Protein AF-I9AGH0-F1 (afdb_monomer_lite)

Radius of gyration: 25.84 Å; chains: 1; bounding box: 67×83×65 Å

Structure (mmCIF, N/CA/C/O backbone):
data_AF-I9AGH0-F1
#
_entry.id   AF-I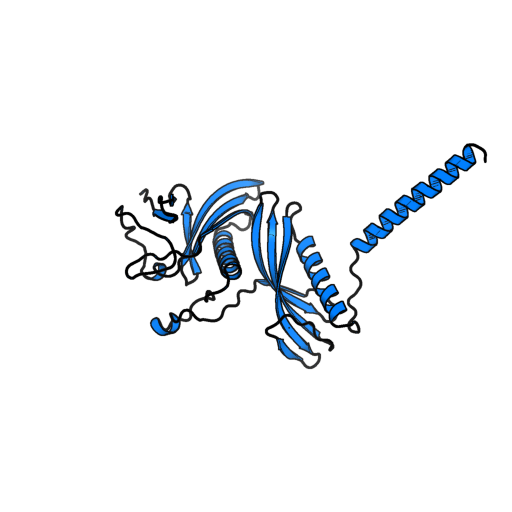9AGH0-F1
#
loop_
_atom_site.group_PDB
_atom_site.id
_atom_site.type_symbol
_atom_site.label_atom_id
_atom_site.label_alt_id
_atom_site.label_comp_id
_atom_site.label_asym_id
_atom_site.label_entity_id
_atom_site.label_seq_id
_atom_site.pdbx_PDB_ins_code
_atom_site.Cartn_x
_atom_site.Cartn_y
_atom_site.Cartn_z
_atom_site.occupancy
_atom_site.B_iso_or_equiv
_atom_site.auth_seq_id
_atom_site.auth_comp_id
_atom_site.auth_asym_id
_atom_site.auth_atom_id
_atom_site.pdbx_PDB_model_num
ATOM 1 N N . MET A 1 1 ? 39.116 50.823 -2.729 1.00 58.75 1 MET A N 1
ATOM 2 C CA . MET A 1 1 ? 37.667 50.595 -2.905 1.00 58.75 1 MET A CA 1
ATOM 3 C C . MET A 1 1 ? 36.918 51.523 -1.983 1.00 58.75 1 MET A C 1
ATOM 5 O O . MET A 1 1 ? 37.080 51.417 -0.767 1.00 58.75 1 MET A O 1
ATOM 9 N N . ASN A 1 2 ? 36.133 52.421 -2.566 1.00 74.25 2 ASN A N 1
ATOM 10 C CA . ASN A 1 2 ? 35.225 53.265 -1.801 1.00 74.25 2 ASN A CA 1
ATOM 11 C C . ASN A 1 2 ? 34.062 52.416 -1.267 1.00 74.25 2 ASN A C 1
ATOM 13 O O . ASN A 1 2 ? 33.837 51.290 -1.715 1.00 74.25 2 ASN A O 1
ATOM 17 N N . ASN A 1 3 ? 33.324 52.933 -0.283 1.00 76.38 3 ASN A N 1
ATOM 18 C CA . ASN A 1 3 ? 32.222 52.194 0.349 1.00 76.38 3 ASN A CA 1
ATOM 19 C C . ASN A 1 3 ? 31.159 51.723 -0.662 1.00 76.38 3 ASN A C 1
ATOM 21 O O . ASN A 1 3 ? 30.588 50.651 -0.479 1.00 76.38 3 ASN A O 1
ATOM 25 N N . SER A 1 4 ? 30.971 52.462 -1.762 1.00 74.31 4 SER A N 1
ATOM 26 C CA . SER A 1 4 ? 30.112 52.065 -2.885 1.00 74.31 4 SER A CA 1
ATOM 27 C C . SER A 1 4 ? 30.586 50.770 -3.559 1.00 74.31 4 SER A C 1
ATOM 29 O O . SER A 1 4 ? 29.789 49.866 -3.788 1.00 74.31 4 SER A O 1
ATOM 31 N N . ASP A 1 5 ? 31.890 50.622 -3.804 1.00 72.94 5 ASP A N 1
ATOM 32 C CA . ASP A 1 5 ? 32.450 49.432 -4.463 1.00 72.94 5 ASP A CA 1
ATOM 33 C C . ASP A 1 5 ? 32.333 48.190 -3.570 1.00 72.94 5 ASP A C 1
ATOM 35 O O . ASP A 1 5 ? 32.065 47.088 -4.045 1.00 72.94 5 ASP A O 1
ATOM 39 N N . LYS A 1 6 ? 32.503 48.368 -2.251 1.00 77.62 6 LYS A N 1
ATOM 40 C CA . LYS A 1 6 ? 32.312 47.297 -1.259 1.00 77.62 6 LYS A CA 1
ATOM 41 C C . LYS A 1 6 ? 30.855 46.837 -1.207 1.00 77.62 6 LYS A C 1
ATOM 43 O O . LYS A 1 6 ? 30.604 45.640 -1.104 1.00 77.62 6 LYS A O 1
ATOM 48 N N . PHE A 1 7 ? 29.909 47.771 -1.312 1.00 81.00 7 PHE A N 1
ATOM 49 C CA . PHE A 1 7 ? 28.478 47.471 -1.322 1.00 81.00 7 PHE A CA 1
ATOM 50 C C . PHE A 1 7 ? 28.044 46.737 -2.600 1.00 81.00 7 PHE A C 1
ATOM 52 O O . PHE A 1 7 ? 27.279 45.774 -2.534 1.00 81.00 7 PHE A O 1
ATOM 59 N N . ILE A 1 8 ? 28.583 47.135 -3.756 1.00 81.81 8 ILE A N 1
ATOM 60 C CA . ILE A 1 8 ? 28.341 46.451 -5.033 1.00 81.81 8 ILE A CA 1
ATOM 61 C C . ILE A 1 8 ? 28.903 45.024 -4.988 1.00 81.81 8 ILE A C 1
ATOM 63 O O . ILE A 1 8 ? 28.192 44.076 -5.317 1.00 81.81 8 ILE A O 1
ATOM 67 N N . LEU A 1 9 ? 30.141 44.849 -4.513 1.00 83.25 9 LEU A N 1
ATOM 68 C CA . LEU A 1 9 ? 30.762 43.527 -4.398 1.00 83.25 9 LEU A CA 1
ATOM 69 C C . LEU A 1 9 ? 29.987 42.610 -3.438 1.00 83.25 9 LEU A C 1
ATOM 71 O O . LEU A 1 9 ? 29.752 41.446 -3.755 1.00 83.25 9 LEU A O 1
ATOM 75 N N . PHE A 1 10 ? 29.541 43.140 -2.296 1.00 84.75 10 PHE A N 1
ATOM 76 C CA . PHE A 1 10 ? 28.709 42.399 -1.347 1.00 84.75 10 PHE A CA 1
ATOM 77 C C . PHE A 1 10 ? 27.381 41.959 -1.978 1.00 84.75 10 PHE A C 1
ATOM 79 O O . PHE A 1 10 ? 26.986 40.802 -1.847 1.00 84.75 10 PHE A O 1
ATOM 86 N N . SER A 1 11 ? 26.731 42.849 -2.731 1.00 82.06 11 SER A N 1
ATOM 87 C CA . SER A 1 11 ? 25.465 42.549 -3.411 1.00 82.06 11 SER A CA 1
ATOM 88 C C . SER A 1 11 ? 25.623 41.437 -4.456 1.00 82.06 11 SER A C 1
ATOM 90 O O . SER A 1 11 ? 24.796 40.530 -4.518 1.00 82.06 11 SER A O 1
ATOM 92 N N . ILE A 1 12 ? 26.714 41.450 -5.230 1.00 86.81 12 ILE A N 1
ATOM 93 C CA . ILE A 1 12 ? 27.019 40.404 -6.220 1.00 86.81 12 ILE A CA 1
ATOM 94 C C . ILE A 1 12 ? 27.228 39.044 -5.541 1.00 86.81 12 ILE A C 1
ATOM 96 O O . ILE A 1 12 ? 26.672 38.045 -5.994 1.00 86.81 12 ILE A O 1
ATOM 100 N N . ILE A 1 13 ? 27.976 38.996 -4.433 1.00 88.56 13 ILE A N 1
ATOM 101 C CA . ILE A 1 13 ? 28.221 37.751 -3.685 1.00 88.56 13 ILE A CA 1
ATOM 102 C C . ILE A 1 13 ? 26.909 37.169 -3.144 1.00 88.56 13 ILE A C 1
ATOM 104 O O . ILE A 1 13 ? 26.680 35.965 -3.263 1.00 88.56 13 ILE A O 1
ATOM 108 N N . VAL A 1 14 ? 26.023 38.010 -2.598 1.00 87.06 14 VAL A N 1
ATOM 109 C CA . VAL A 1 14 ? 24.710 37.575 -2.095 1.00 87.06 14 VAL A CA 1
ATOM 110 C C . VAL A 1 14 ? 23.833 37.031 -3.225 1.00 87.06 14 VAL A C 1
ATOM 112 O O . VAL A 1 14 ? 23.227 35.974 -3.064 1.00 87.06 14 VAL A O 1
ATOM 115 N N . ILE A 1 15 ? 23.796 37.697 -4.383 1.00 86.81 15 ILE A N 1
ATOM 116 C CA . ILE A 1 15 ? 23.011 37.243 -5.543 1.00 86.81 15 ILE A CA 1
ATOM 117 C C . ILE A 1 15 ? 23.539 35.905 -6.075 1.00 86.81 15 ILE A C 1
ATOM 119 O O . ILE A 1 15 ? 22.748 34.999 -6.319 1.00 86.81 15 ILE A O 1
ATOM 123 N N . ILE A 1 16 ? 24.860 35.741 -6.208 1.00 84.50 16 ILE A N 1
ATOM 124 C CA . ILE A 1 16 ? 25.464 34.469 -6.639 1.00 84.50 16 ILE A CA 1
ATOM 125 C C . ILE A 1 16 ? 25.162 33.361 -5.623 1.00 84.50 16 ILE A C 1
ATOM 127 O O . ILE A 1 16 ? 24.776 32.263 -6.017 1.00 84.50 16 ILE A O 1
ATOM 131 N N . GLY A 1 17 ? 25.271 33.649 -4.323 1.00 82.25 17 GLY A N 1
ATOM 132 C CA . GLY A 1 17 ? 24.915 32.702 -3.265 1.00 82.25 17 GLY A CA 1
ATOM 133 C C . GLY A 1 17 ? 23.451 32.260 -3.348 1.00 82.25 17 GLY A C 1
ATOM 134 O O . GLY A 1 17 ? 23.166 31.064 -3.301 1.00 82.25 17 GLY A O 1
ATOM 135 N N . LEU A 1 18 ? 22.530 33.205 -3.554 1.00 82.81 18 LEU A N 1
ATOM 136 C CA . LEU A 1 18 ? 21.110 32.913 -3.751 1.00 82.81 18 LEU A CA 1
ATOM 137 C C . LEU A 1 18 ? 20.867 32.087 -5.018 1.00 82.81 18 LEU A C 1
ATOM 139 O O . LEU A 1 18 ? 20.129 31.110 -4.950 1.00 82.81 18 LEU A O 1
ATOM 143 N N . LEU A 1 19 ? 21.517 32.413 -6.139 1.00 77.69 19 LEU A N 1
ATOM 144 C CA . LEU A 1 19 ? 21.394 31.670 -7.398 1.00 77.69 19 LEU A CA 1
ATOM 145 C C . LEU A 1 19 ? 21.930 30.238 -7.295 1.00 77.69 19 LEU A C 1
ATOM 147 O O . LEU A 1 19 ? 21.328 29.331 -7.862 1.00 77.69 19 LEU A O 1
ATOM 151 N N . ILE A 1 20 ? 23.014 30.008 -6.548 1.00 73.38 20 ILE A N 1
ATOM 152 C CA . ILE A 1 20 ? 23.535 28.657 -6.290 1.00 73.38 20 ILE A CA 1
ATOM 153 C C . ILE A 1 20 ? 22.546 27.864 -5.426 1.00 73.38 20 ILE A C 1
ATOM 155 O O . ILE A 1 20 ? 22.233 26.723 -5.755 1.00 73.38 20 ILE A O 1
ATOM 159 N N . ILE A 1 21 ? 21.997 28.462 -4.362 1.00 68.81 21 ILE A N 1
ATOM 160 C CA . ILE A 1 21 ? 20.981 27.813 -3.510 1.00 68.81 21 ILE A CA 1
ATOM 161 C C . ILE A 1 21 ? 19.717 27.482 -4.319 1.00 68.81 21 ILE A C 1
ATOM 163 O O . ILE A 1 21 ? 19.147 26.395 -4.173 1.00 68.81 21 ILE A O 1
ATOM 167 N N . TRP A 1 22 ? 19.298 28.393 -5.199 1.00 58.31 22 TRP A N 1
ATOM 168 C CA . TRP A 1 22 ? 18.160 28.191 -6.091 1.00 58.31 22 TRP A CA 1
ATOM 169 C C . TRP A 1 22 ? 18.432 27.105 -7.131 1.00 58.31 22 TRP A C 1
ATOM 171 O O . TRP A 1 22 ? 17.612 26.208 -7.282 1.00 58.31 22 TRP A O 1
ATOM 181 N N . GLY A 1 23 ? 19.593 27.122 -7.791 1.00 53.78 23 GLY A N 1
ATOM 182 C CA . GLY A 1 23 ? 19.982 26.116 -8.783 1.00 53.78 23 GLY A CA 1
ATOM 183 C C . GLY A 1 23 ? 20.124 24.711 -8.191 1.00 53.78 23 GLY A C 1
ATOM 184 O O . GLY A 1 23 ? 19.662 23.742 -8.788 1.00 53.78 23 GLY A O 1
ATOM 185 N N . VAL A 1 24 ? 20.682 24.596 -6.981 1.00 55.12 24 VAL A N 1
ATOM 186 C CA . VAL A 1 24 ? 20.775 23.324 -6.244 1.00 55.12 24 VAL A CA 1
ATOM 187 C C . VAL A 1 24 ? 19.396 22.834 -5.783 1.00 55.12 24 VAL A C 1
ATOM 189 O O . VAL A 1 24 ? 19.166 21.627 -5.766 1.00 55.12 24 VAL A O 1
ATOM 192 N N . SER A 1 25 ? 18.462 23.732 -5.439 1.00 48.81 25 SER A N 1
ATOM 193 C CA . SER A 1 25 ? 17.063 23.340 -5.184 1.00 48.81 25 SER A CA 1
ATOM 194 C C . SER A 1 25 ? 16.376 22.864 -6.462 1.00 48.81 25 SER A C 1
ATOM 196 O O . SER A 1 25 ? 15.776 21.798 -6.465 1.00 48.81 25 SER A O 1
ATOM 198 N N . PHE A 1 26 ? 16.549 23.582 -7.574 1.00 47.03 26 PHE A N 1
ATOM 199 C CA . PHE A 1 26 ? 15.943 23.231 -8.861 1.00 47.03 26 PHE A CA 1
ATOM 200 C C . PHE A 1 26 ? 16.413 21.868 -9.387 1.00 47.03 26 PHE A C 1
ATOM 202 O O . PHE A 1 26 ? 15.615 21.093 -9.904 1.00 47.03 26 PHE A O 1
ATOM 209 N N . GLN A 1 27 ? 17.699 21.538 -9.222 1.00 47.44 27 GLN A N 1
ATOM 210 C CA . GLN A 1 27 ? 18.224 20.218 -9.589 1.00 47.44 27 GLN A CA 1
ATOM 211 C C . GLN A 1 27 ? 17.723 19.087 -8.685 1.00 47.44 27 GLN A C 1
ATOM 213 O O . GLN A 1 27 ? 17.673 17.945 -9.133 1.00 47.44 27 GLN A O 1
ATOM 218 N N . LYS A 1 28 ? 17.358 19.367 -7.428 1.00 48.62 28 LYS A N 1
ATOM 219 C CA . LYS A 1 28 ? 16.793 18.346 -6.531 1.00 48.62 28 LYS A CA 1
ATOM 220 C C . LYS A 1 28 ? 15.370 17.945 -6.913 1.00 48.62 28 LYS A C 1
ATOM 222 O O . LYS A 1 28 ? 14.982 16.818 -6.613 1.00 48.62 28 LYS A O 1
ATOM 227 N N . ASP A 1 29 ? 14.645 18.834 -7.584 1.00 51.53 29 ASP A N 1
ATOM 228 C CA . ASP A 1 29 ? 13.238 18.631 -7.934 1.00 51.53 29 ASP A CA 1
ATOM 229 C C . ASP A 1 29 ? 13.040 18.126 -9.375 1.00 51.53 29 ASP A C 1
ATOM 231 O O . ASP A 1 29 ? 11.953 17.669 -9.719 1.00 51.53 29 ASP A O 1
ATOM 235 N N . TYR A 1 30 ? 14.081 18.153 -10.218 1.00 58.00 30 TYR A N 1
ATOM 236 C CA . TYR A 1 30 ? 13.998 17.697 -11.606 1.00 58.00 30 TYR A CA 1
ATOM 237 C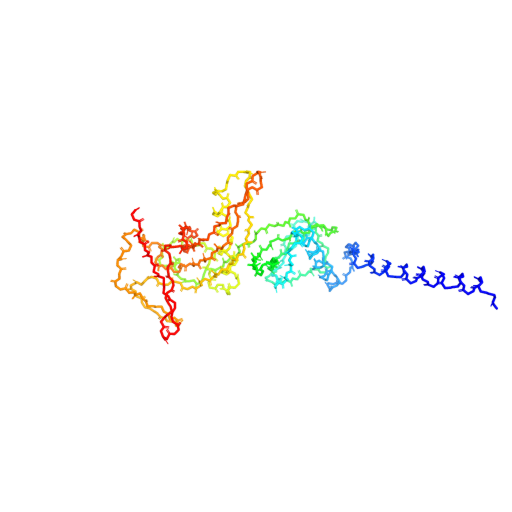 C . TYR A 1 30 ? 14.571 16.285 -11.783 1.00 58.00 30 TYR A C 1
ATOM 239 O O . TYR A 1 30 ? 15.785 16.075 -11.777 1.00 58.00 30 TYR A O 1
ATOM 247 N N . LEU A 1 31 ? 13.690 15.306 -11.991 1.00 67.12 31 LEU A N 1
ATOM 248 C CA . LEU A 1 31 ? 14.086 13.985 -12.475 1.00 67.12 31 LEU A CA 1
ATOM 249 C C . LEU A 1 31 ? 14.442 14.084 -13.971 1.00 67.12 31 LEU A C 1
ATOM 251 O O . LEU A 1 31 ? 13.605 14.548 -14.747 1.00 67.12 31 LEU A O 1
ATOM 255 N N . PRO A 1 32 ? 15.652 13.666 -14.401 1.00 73.56 32 PRO A N 1
ATOM 256 C CA . PRO A 1 32 ? 16.019 13.684 -15.817 1.00 73.56 32 PRO A CA 1
ATOM 257 C C . PRO A 1 32 ? 15.077 12.790 -16.633 1.00 73.56 32 PRO A C 1
ATOM 259 O O . PRO A 1 32 ? 14.412 11.920 -16.076 1.00 73.56 32 PRO A O 1
ATOM 262 N N . GLU A 1 33 ? 15.020 12.966 -17.952 1.00 82.38 33 GLU A N 1
ATOM 263 C CA . GLU A 1 33 ? 14.249 12.061 -18.813 1.00 82.38 33 GLU A CA 1
ATOM 264 C C . GLU A 1 33 ? 14.783 10.622 -18.733 1.00 82.38 33 GLU A C 1
ATOM 266 O O . GLU A 1 33 ? 15.969 10.389 -18.472 1.00 82.38 33 GLU A O 1
ATOM 271 N N . PHE A 1 34 ? 13.899 9.642 -18.937 1.00 85.38 34 PHE A N 1
ATOM 272 C CA . PHE A 1 34 ? 14.294 8.239 -18.942 1.00 85.38 34 PHE A CA 1
ATOM 273 C C . PHE A 1 34 ? 15.242 7.957 -20.115 1.00 85.38 34 PHE A C 1
ATOM 275 O O . PHE A 1 34 ? 14.912 8.225 -21.269 1.00 85.38 34 PHE A O 1
ATOM 282 N N . ASN A 1 35 ? 16.412 7.384 -19.824 1.00 85.62 35 ASN A N 1
ATOM 283 C CA . ASN A 1 35 ? 17.379 6.982 -20.842 1.00 85.62 35 ASN A CA 1
ATOM 284 C C . ASN A 1 35 ? 17.318 5.455 -21.067 1.00 85.62 35 ASN A C 1
ATOM 286 O O . ASN A 1 35 ? 17.820 4.702 -20.223 1.00 85.62 35 ASN A O 1
ATOM 290 N N . PRO A 1 36 ? 16.774 4.978 -22.203 1.00 79.31 36 PRO A N 1
ATOM 291 C CA . PRO A 1 36 ? 16.670 3.547 -22.495 1.00 79.31 36 PRO A CA 1
ATOM 292 C C . PRO A 1 36 ? 18.032 2.871 -22.710 1.00 79.31 36 PRO A C 1
ATOM 294 O O . PRO A 1 36 ? 18.137 1.661 -22.529 1.00 79.31 36 PRO A O 1
ATOM 297 N N . ASN A 1 37 ? 19.088 3.635 -23.002 1.00 82.56 37 ASN A N 1
ATOM 298 C CA . ASN A 1 37 ? 20.451 3.131 -23.203 1.00 82.56 37 ASN A CA 1
ATOM 299 C C . ASN A 1 37 ? 21.315 3.179 -21.930 1.00 82.56 37 ASN A C 1
ATOM 301 O O . ASN A 1 37 ? 22.509 2.889 -21.980 1.00 82.56 37 ASN A O 1
ATOM 305 N N . ALA A 1 38 ? 20.749 3.589 -20.792 1.00 85.75 38 ALA A N 1
ATOM 306 C CA . ALA A 1 38 ? 21.467 3.633 -19.522 1.00 85.75 38 ALA A CA 1
ATOM 307 C C . ALA A 1 38 ? 21.758 2.226 -18.969 1.00 85.75 38 ALA A C 1
ATOM 309 O O . ALA A 1 38 ? 21.128 1.241 -19.364 1.00 85.75 38 ALA A O 1
ATOM 310 N N . SER A 1 39 ? 22.688 2.128 -18.015 1.00 86.56 39 SER A N 1
ATOM 311 C CA . SER A 1 39 ? 22.947 0.862 -17.320 1.00 86.56 39 SER A CA 1
ATOM 312 C C . SER A 1 39 ? 21.721 0.394 -16.522 1.00 86.56 39 SER A C 1
ATOM 314 O O . SER A 1 39 ? 20.868 1.200 -16.139 1.00 86.56 39 SER A O 1
ATOM 316 N N . GLU A 1 40 ? 21.636 -0.905 -16.216 1.00 87.06 40 GLU A N 1
ATOM 317 C CA . GLU A 1 40 ? 20.546 -1.459 -15.391 1.00 87.06 40 GLU A CA 1
ATOM 318 C C . GLU A 1 40 ? 20.430 -0.756 -14.031 1.00 87.06 40 GLU A C 1
ATOM 320 O O . GLU A 1 40 ? 19.327 -0.475 -13.558 1.00 87.06 40 GLU A O 1
ATOM 325 N N . GLU A 1 41 ? 21.564 -0.402 -13.423 1.00 88.62 41 GLU A N 1
ATOM 326 C CA . GLU A 1 41 ? 21.611 0.339 -12.162 1.00 88.62 41 GLU A CA 1
ATOM 327 C C . GLU A 1 41 ? 21.031 1.752 -12.312 1.00 88.62 41 GLU A C 1
ATOM 329 O O . GLU A 1 41 ? 20.209 2.183 -11.500 1.00 88.62 41 GLU A O 1
ATOM 334 N N . GLN A 1 42 ? 21.400 2.468 -13.377 1.00 88.94 42 GLN A N 1
ATOM 335 C CA . GLN A 1 42 ? 20.869 3.802 -13.657 1.00 88.94 42 GLN A CA 1
ATOM 336 C C . GLN A 1 42 ? 19.360 3.760 -13.916 1.00 88.94 42 GLN A C 1
ATOM 338 O O . GLN A 1 42 ? 18.623 4.556 -13.331 1.00 88.94 42 GLN A O 1
ATOM 343 N N . LYS A 1 43 ? 18.887 2.799 -14.722 1.00 90.00 43 LYS A N 1
ATOM 344 C CA . LYS A 1 43 ? 17.453 2.572 -14.961 1.00 90.00 43 LYS A CA 1
ATOM 345 C C . LYS A 1 43 ? 16.723 2.266 -13.653 1.00 90.00 43 LYS A C 1
ATOM 347 O O . LYS A 1 43 ? 15.687 2.859 -13.368 1.00 90.00 43 LYS A O 1
ATOM 352 N N . THR A 1 44 ? 17.294 1.399 -12.819 1.00 91.25 44 THR A N 1
ATOM 353 C CA . THR A 1 44 ? 16.742 1.040 -11.507 1.00 91.25 44 THR A CA 1
ATOM 354 C C . THR A 1 44 ? 16.607 2.249 -10.589 1.00 91.25 44 THR A C 1
ATOM 356 O O . THR A 1 44 ? 15.542 2.469 -10.007 1.00 91.25 44 THR A O 1
ATOM 359 N N . ASN A 1 45 ? 17.662 3.052 -10.466 1.00 91.06 45 ASN A N 1
ATOM 360 C CA . ASN A 1 45 ? 17.650 4.248 -9.629 1.00 91.06 45 ASN A CA 1
ATOM 361 C C . ASN A 1 45 ? 16.629 5.271 -10.134 1.00 91.06 45 ASN A C 1
ATOM 363 O O . ASN A 1 45 ? 15.884 5.839 -9.333 1.00 91.06 45 ASN A O 1
ATOM 367 N N . TRP A 1 46 ? 16.538 5.442 -11.454 1.00 92.00 46 TRP A N 1
ATOM 368 C CA . TRP A 1 46 ? 15.557 6.316 -12.083 1.00 92.00 46 TRP A CA 1
ATOM 369 C C . TRP A 1 46 ? 14.119 5.876 -11.791 1.00 92.00 46 TRP A C 1
ATOM 371 O O . TRP A 1 46 ? 13.325 6.669 -11.294 1.00 92.00 46 TRP A O 1
ATOM 381 N N . ILE A 1 47 ? 13.793 4.598 -12.005 1.00 92.25 47 ILE A N 1
ATOM 382 C CA . ILE A 1 47 ? 12.452 4.034 -11.772 1.00 92.25 47 ILE A CA 1
ATOM 383 C C . ILE A 1 47 ? 12.033 4.173 -10.304 1.00 92.25 47 ILE A C 1
ATOM 385 O O . ILE A 1 47 ? 10.906 4.587 -10.003 1.00 92.25 47 ILE A O 1
ATOM 389 N N . LYS A 1 48 ? 12.948 3.886 -9.369 1.00 93.25 48 LYS A N 1
ATOM 390 C CA . LYS A 1 48 ? 12.702 4.058 -7.929 1.00 93.25 48 LYS A CA 1
ATOM 391 C C . LYS A 1 48 ? 12.433 5.519 -7.575 1.00 93.25 48 LYS A C 1
ATOM 393 O O . LYS A 1 48 ? 11.516 5.804 -6.803 1.00 93.25 48 LYS A O 1
ATOM 398 N N . ALA A 1 49 ? 13.211 6.439 -8.141 1.00 92.00 49 ALA A N 1
ATOM 399 C CA . ALA A 1 49 ? 13.040 7.868 -7.924 1.00 92.00 49 ALA A CA 1
ATOM 400 C C . ALA A 1 49 ? 11.726 8.384 -8.534 1.00 92.00 49 ALA A C 1
ATOM 402 O O . ALA A 1 49 ? 10.976 9.060 -7.832 1.00 92.00 49 ALA A O 1
ATOM 403 N N . LYS A 1 50 ? 11.386 7.981 -9.765 1.00 92.75 50 LYS A N 1
ATOM 404 C CA . LYS A 1 50 ? 10.129 8.349 -10.431 1.00 92.75 50 LYS A CA 1
ATOM 405 C C . LYS A 1 50 ? 8.903 7.848 -9.676 1.00 92.75 50 LYS A C 1
ATOM 407 O O . LYS A 1 50 ? 7.949 8.591 -9.481 1.00 92.75 50 LYS A O 1
ATOM 412 N N . THR A 1 51 ? 8.953 6.617 -9.175 1.00 93.31 51 THR A N 1
ATOM 413 C CA . THR A 1 51 ? 7.881 6.056 -8.339 1.00 93.31 51 THR A CA 1
ATOM 414 C C . THR A 1 51 ? 7.726 6.822 -7.033 1.00 93.31 51 THR A C 1
ATOM 416 O O . THR A 1 51 ? 6.614 7.155 -6.632 1.00 93.31 51 THR A O 1
ATOM 419 N N . LYS A 1 52 ? 8.842 7.134 -6.364 1.00 93.31 52 LYS A N 1
ATOM 420 C CA . LYS A 1 52 ? 8.832 7.922 -5.128 1.00 93.31 52 LYS A CA 1
ATOM 421 C C . LYS A 1 52 ? 8.250 9.317 -5.358 1.00 93.31 52 LYS A C 1
ATOM 423 O O . LYS A 1 52 ? 7.455 9.767 -4.539 1.00 93.31 52 LYS A O 1
ATOM 428 N N . GLU A 1 53 ? 8.644 9.985 -6.438 1.00 92.12 53 GLU A N 1
ATOM 429 C CA . GLU A 1 53 ? 8.105 11.285 -6.850 1.00 92.12 53 GLU A CA 1
ATOM 430 C C . GLU A 1 53 ? 6.594 11.191 -7.095 1.00 92.12 53 GLU A C 1
ATOM 432 O O . GLU A 1 53 ? 5.824 11.946 -6.508 1.00 92.12 53 GLU A O 1
ATOM 437 N N . TYR A 1 54 ? 6.162 10.198 -7.878 1.00 92.50 54 TYR A N 1
ATOM 438 C CA . TYR A 1 54 ? 4.752 9.963 -8.171 1.00 92.50 54 TYR A CA 1
ATOM 439 C C . TYR A 1 54 ? 3.926 9.764 -6.899 1.00 92.50 54 TYR A C 1
ATOM 441 O O . TYR A 1 54 ? 2.900 10.417 -6.729 1.00 92.50 54 TYR A O 1
ATOM 449 N N . ILE A 1 55 ? 4.377 8.914 -5.971 1.00 92.38 55 ILE A N 1
ATOM 450 C CA . ILE A 1 55 ? 3.669 8.697 -4.704 1.00 92.38 55 ILE A CA 1
ATOM 451 C C . ILE A 1 55 ? 3.619 9.998 -3.902 1.00 92.38 55 ILE A C 1
ATOM 453 O O . ILE A 1 55 ? 2.537 10.394 -3.483 1.00 92.38 55 ILE A O 1
ATOM 457 N N . LYS A 1 56 ? 4.755 10.693 -3.742 1.00 90.69 56 LYS A N 1
ATOM 458 C CA . LYS A 1 56 ? 4.841 11.959 -2.996 1.00 90.69 56 LYS A CA 1
ATOM 459 C C . LYS A 1 56 ? 3.902 13.039 -3.528 1.00 90.69 56 LYS A C 1
ATOM 461 O O . LYS A 1 56 ? 3.274 13.720 -2.726 1.00 90.69 56 LYS A O 1
ATOM 466 N N . ASN A 1 57 ? 3.772 13.160 -4.845 1.00 89.88 57 ASN A N 1
ATOM 467 C CA . ASN A 1 57 ? 2.884 14.138 -5.478 1.00 89.88 57 ASN A CA 1
ATOM 468 C C . ASN A 1 57 ? 1.394 13.842 -5.239 1.00 89.88 57 ASN A C 1
ATOM 470 O O . ASN A 1 57 ? 0.559 14.720 -5.435 1.00 89.88 57 ASN A O 1
ATOM 474 N N . ASN A 1 58 ? 1.061 12.622 -4.810 1.00 87.19 58 ASN A N 1
ATOM 475 C CA . ASN A 1 58 ? -0.298 12.195 -4.485 1.00 87.19 58 ASN A CA 1
ATOM 476 C C . ASN A 1 58 ? -0.559 12.098 -2.968 1.00 87.19 58 ASN A C 1
ATOM 478 O O . ASN A 1 58 ? -1.656 11.708 -2.569 1.00 87.19 58 ASN A O 1
ATOM 482 N N . LEU A 1 59 ? 0.422 12.434 -2.122 1.00 87.38 59 LEU A N 1
ATOM 483 C CA . LEU A 1 59 ? 0.250 12.460 -0.668 1.00 87.38 59 LEU A CA 1
ATOM 484 C C . LEU A 1 59 ? -0.499 13.715 -0.219 1.00 87.38 59 LEU A C 1
ATOM 486 O O . LEU A 1 59 ? -0.374 14.788 -0.813 1.00 87.38 59 LEU A O 1
ATOM 490 N N . TYR A 1 60 ? -1.213 13.619 0.902 1.00 81.56 60 TYR A N 1
ATOM 491 C CA . TYR A 1 60 ? -1.652 14.823 1.602 1.00 81.56 60 TYR A CA 1
ATOM 492 C C . TYR A 1 60 ? -0.449 15.560 2.219 1.00 81.56 60 TYR A C 1
ATOM 494 O O . TYR A 1 60 ? 0.547 14.951 2.602 1.00 81.56 60 TYR A O 1
ATOM 502 N N . ASN A 1 61 ? -0.556 16.883 2.408 1.00 80.00 61 ASN A N 1
ATOM 503 C CA . ASN A 1 61 ? 0.512 17.737 2.976 1.00 80.00 61 ASN A CA 1
ATOM 504 C C . ASN A 1 61 ? 1.044 17.287 4.356 1.00 80.00 61 ASN A C 1
ATOM 506 O O . ASN A 1 61 ? 2.010 17.842 4.879 1.00 80.00 61 ASN A O 1
ATOM 510 N N . ASN A 1 62 ? 0.353 16.362 5.014 1.00 84.19 62 ASN A N 1
ATOM 511 C CA . ASN A 1 62 ? 0.661 15.831 6.332 1.00 84.19 62 ASN A CA 1
ATOM 512 C C . ASN A 1 62 ? 1.043 14.346 6.314 1.00 84.19 62 ASN A C 1
ATOM 514 O O . ASN A 1 62 ? 0.991 13.719 7.373 1.00 84.19 62 ASN A O 1
ATOM 518 N N . GLU A 1 63 ? 1.377 13.801 5.152 1.00 90.06 63 GLU A N 1
ATOM 519 C CA . GLU A 1 63 ? 1.748 12.406 4.959 1.00 90.06 63 GLU A CA 1
ATOM 520 C C . GLU A 1 63 ? 3.196 12.260 4.492 1.00 90.06 63 GLU A C 1
ATOM 522 O O . GLU A 1 63 ? 3.744 13.109 3.788 1.00 90.06 63 GLU A O 1
ATOM 527 N N . GLU A 1 64 ? 3.808 11.150 4.883 1.00 93.06 64 GLU A N 1
ATOM 528 C CA . GLU A 1 64 ? 5.170 10.780 4.538 1.00 93.06 64 GLU A CA 1
ATOM 529 C C . GLU A 1 64 ? 5.202 9.376 3.939 1.00 93.06 64 GLU A C 1
ATOM 531 O O . GLU A 1 64 ? 4.654 8.432 4.499 1.00 93.06 64 GLU A O 1
ATOM 536 N N . TYR A 1 65 ? 5.877 9.236 2.800 1.00 93.12 65 TYR A N 1
ATOM 537 C CA . TYR A 1 65 ? 6.102 7.955 2.137 1.00 93.12 65 TYR A CA 1
ATOM 538 C C . TYR A 1 65 ? 7.367 7.265 2.654 1.00 93.12 65 TYR A C 1
ATOM 540 O O . TYR A 1 65 ? 8.453 7.855 2.640 1.00 93.12 65 TYR A O 1
ATOM 548 N N . ILE A 1 66 ? 7.240 5.978 2.979 1.00 89.88 66 ILE A N 1
ATOM 549 C CA . ILE A 1 66 ? 8.337 5.098 3.377 1.00 89.88 66 ILE A CA 1
ATOM 550 C C . ILE A 1 66 ? 8.322 3.855 2.488 1.00 89.88 66 ILE A C 1
ATOM 552 O O . ILE A 1 66 ? 7.380 3.063 2.501 1.00 89.88 66 ILE A O 1
ATOM 556 N N . ALA A 1 67 ? 9.390 3.682 1.713 1.00 88.62 67 ALA A N 1
ATOM 557 C CA . ALA A 1 67 ? 9.595 2.488 0.904 1.00 88.62 67 ALA A CA 1
ATOM 558 C C . ALA A 1 67 ? 9.892 1.289 1.811 1.00 88.62 67 ALA A C 1
ATOM 560 O O . ALA A 1 67 ? 10.757 1.400 2.679 1.00 88.62 67 ALA A O 1
ATOM 561 N N . LEU A 1 68 ? 9.230 0.156 1.571 1.00 83.12 68 LEU A N 1
ATOM 562 C CA . LEU A 1 68 ? 9.518 -1.084 2.291 1.00 83.12 68 LEU A CA 1
ATOM 563 C C . LEU A 1 68 ? 10.267 -2.057 1.384 1.00 83.12 68 LEU A C 1
ATOM 565 O O . LEU A 1 68 ? 11.406 -2.418 1.672 1.00 83.12 68 LEU A O 1
ATOM 569 N N . LYS A 1 69 ? 9.669 -2.433 0.247 1.00 88.25 69 LYS A N 1
ATOM 570 C CA . LYS A 1 69 ? 10.211 -3.507 -0.588 1.00 88.25 69 LYS A CA 1
ATOM 571 C C . LYS A 1 69 ? 9.761 -3.407 -2.038 1.00 88.25 69 LYS A C 1
ATOM 573 O O . LYS A 1 69 ? 8.602 -3.142 -2.317 1.00 88.25 69 LYS A O 1
ATOM 578 N N . TRP A 1 70 ? 10.681 -3.703 -2.948 1.00 89.69 70 TRP A N 1
ATOM 579 C CA . TRP A 1 70 ? 10.378 -3.934 -4.358 1.00 89.69 70 TRP A CA 1
ATOM 580 C C . TRP A 1 70 ? 10.283 -5.433 -4.625 1.00 89.69 70 TRP A C 1
ATOM 582 O O . TRP A 1 70 ? 11.143 -6.193 -4.175 1.00 89.69 70 TRP A O 1
ATOM 592 N N . GLU A 1 71 ? 9.259 -5.855 -5.358 1.00 81.62 71 GLU A N 1
ATOM 593 C CA . GLU A 1 71 ? 8.926 -7.264 -5.551 1.00 81.62 71 GLU A CA 1
ATOM 594 C C . GLU A 1 71 ? 8.561 -7.570 -6.989 1.00 81.62 71 GLU A C 1
ATOM 596 O O . GLU A 1 71 ? 7.702 -6.910 -7.572 1.00 81.62 71 GLU A O 1
ATOM 601 N N . GLY A 1 72 ? 9.162 -8.630 -7.524 1.00 83.06 72 GLY A N 1
ATOM 602 C CA . GLY A 1 72 ? 8.917 -9.068 -8.887 1.00 83.06 72 GLY A CA 1
ATOM 603 C C . GLY A 1 72 ? 9.144 -7.981 -9.938 1.00 83.06 72 GLY A C 1
ATOM 604 O O . GLY A 1 72 ? 9.272 -6.779 -9.686 1.00 83.06 72 GLY A O 1
ATOM 605 N N . SER A 1 73 ? 9.181 -8.416 -11.177 1.00 88.69 73 SER A N 1
ATOM 606 C CA . SER A 1 73 ? 9.055 -7.513 -12.304 1.00 88.69 73 SER A CA 1
ATOM 607 C C . SER A 1 73 ? 8.621 -8.300 -13.517 1.00 88.69 73 SER A C 1
ATOM 609 O O . SER A 1 73 ? 8.668 -9.524 -13.552 1.00 88.69 73 SER A O 1
ATOM 611 N N . GLY A 1 74 ? 8.177 -7.606 -14.540 1.00 90.56 74 GLY A N 1
ATOM 612 C CA . GLY A 1 74 ? 7.986 -8.189 -15.844 1.00 90.56 74 GLY A CA 1
ATOM 613 C C . GLY A 1 74 ? 8.019 -7.100 -16.884 1.00 90.56 74 GLY A C 1
ATOM 614 O O . GLY A 1 74 ? 7.837 -5.926 -16.573 1.00 90.56 74 GLY A O 1
ATOM 615 N N . TYR A 1 75 ? 8.262 -7.474 -18.124 1.00 92.81 75 TYR A N 1
ATOM 616 C CA . TYR A 1 75 ? 8.186 -6.532 -19.221 1.00 92.81 75 TYR A CA 1
ATOM 617 C C . TYR A 1 75 ? 7.587 -7.192 -20.447 1.00 92.81 75 TYR A C 1
ATOM 619 O O . TYR A 1 75 ? 7.606 -8.415 -20.580 1.00 92.81 75 TYR A O 1
ATOM 627 N N . THR A 1 76 ? 7.037 -6.360 -21.320 1.00 93.12 76 THR A N 1
ATOM 628 C CA . THR A 1 76 ? 6.592 -6.753 -22.652 1.00 93.12 76 THR A CA 1
ATOM 629 C C . THR A 1 76 ? 7.462 -6.047 -23.679 1.00 93.12 76 THR A C 1
ATOM 631 O O . THR A 1 76 ? 7.665 -4.834 -23.569 1.00 93.12 76 THR A O 1
ATOM 634 N N . ASP A 1 77 ? 8.009 -6.798 -24.631 1.00 89.00 77 ASP A N 1
ATOM 635 C CA . ASP A 1 77 ? 8.819 -6.262 -25.728 1.00 89.00 77 ASP A CA 1
ATOM 636 C C . ASP A 1 77 ? 7.947 -5.675 -26.860 1.00 89.00 77 ASP A C 1
ATOM 638 O O . ASP A 1 77 ? 6.713 -5.703 -26.807 1.00 89.00 77 ASP A O 1
ATOM 642 N N . ASP A 1 78 ? 8.584 -5.120 -27.893 1.00 85.19 78 ASP A N 1
ATOM 643 C CA . ASP A 1 78 ? 7.891 -4.546 -29.058 1.00 85.19 78 ASP A CA 1
ATOM 644 C C . ASP A 1 78 ? 7.155 -5.594 -29.915 1.00 85.19 78 ASP A C 1
ATOM 646 O O . ASP A 1 78 ? 6.276 -5.244 -30.705 1.00 85.19 78 ASP A O 1
ATOM 650 N N . LEU A 1 79 ? 7.489 -6.879 -29.758 1.00 87.12 79 LEU A N 1
ATOM 651 C CA . LEU A 1 79 ? 6.832 -7.999 -30.434 1.00 87.12 79 LEU A CA 1
ATOM 652 C C . LEU A 1 79 ? 5.625 -8.524 -29.638 1.00 87.12 79 LEU A C 1
ATOM 654 O O . LEU A 1 79 ? 4.898 -9.390 -30.124 1.00 87.12 79 LEU A O 1
ATOM 658 N N . GLY A 1 80 ? 5.387 -7.988 -28.438 1.00 87.50 80 GLY A N 1
ATOM 659 C CA . GLY A 1 80 ? 4.303 -8.397 -27.551 1.00 87.50 80 GLY A CA 1
ATOM 660 C C . GLY A 1 80 ? 4.637 -9.601 -26.668 1.00 87.50 80 GLY A C 1
ATOM 661 O O . GLY A 1 80 ? 3.736 -10.131 -26.017 1.00 87.50 80 GLY A O 1
ATOM 662 N N . HIS A 1 81 ? 5.894 -10.046 -26.607 1.00 89.81 81 HIS A N 1
ATOM 663 C CA . HIS A 1 81 ? 6.296 -11.123 -25.706 1.00 89.81 81 HIS A CA 1
ATOM 664 C C . HIS A 1 81 ? 6.458 -10.604 -24.283 1.00 89.81 81 HIS A C 1
ATOM 666 O O . HIS A 1 81 ? 7.181 -9.637 -24.041 1.00 89.81 81 HIS A O 1
ATOM 672 N N . THR A 1 82 ? 5.832 -11.285 -23.325 1.00 91.38 82 THR A N 1
ATOM 673 C CA . THR A 1 82 ? 5.941 -10.955 -21.903 1.00 91.38 82 THR A CA 1
ATOM 674 C C . THR A 1 82 ? 6.941 -11.870 -21.202 1.00 91.38 82 THR A C 1
ATOM 676 O O . THR A 1 82 ? 6.818 -13.091 -21.253 1.00 91.38 82 THR A O 1
ATOM 679 N N . THR A 1 83 ? 7.891 -11.274 -20.484 1.00 91.12 83 THR A N 1
ATOM 680 C CA . THR A 1 83 ? 8.807 -11.974 -19.573 1.00 91.12 83 THR A CA 1
ATOM 681 C C . THR A 1 83 ? 8.513 -11.556 -18.137 1.00 91.12 83 THR A C 1
ATOM 683 O O . THR A 1 83 ? 8.346 -10.368 -17.868 1.00 91.12 83 THR A O 1
ATOM 686 N N . THR A 1 84 ? 8.467 -12.512 -17.207 1.00 88.81 84 THR A N 1
ATOM 687 C CA . THR A 1 84 ? 8.198 -12.270 -15.780 1.00 88.81 84 THR A CA 1
ATOM 688 C C . THR A 1 84 ? 9.320 -12.798 -14.896 1.00 88.81 84 THR A C 1
ATOM 690 O O . THR A 1 84 ? 9.823 -13.899 -15.109 1.00 88.81 84 THR A O 1
ATOM 693 N N . TYR A 1 85 ? 9.644 -12.044 -13.854 1.00 85.25 85 TYR A N 1
ATOM 694 C CA . TYR A 1 85 ? 10.643 -12.334 -12.839 1.00 85.25 85 TYR A CA 1
ATOM 695 C C . TYR A 1 85 ? 9.984 -12.347 -11.459 1.00 85.25 85 TYR A C 1
ATOM 697 O O . TYR A 1 85 ? 9.200 -11.461 -11.113 1.00 85.25 85 TYR A O 1
ATOM 705 N N . SER A 1 86 ? 10.331 -13.342 -10.643 1.00 80.56 86 SER A N 1
ATOM 706 C CA . SER A 1 86 ? 9.885 -13.432 -9.245 1.00 80.56 86 SER A CA 1
ATOM 707 C C . SER A 1 86 ? 10.585 -12.420 -8.331 1.00 80.56 86 SER A C 1
ATOM 709 O O . SER A 1 86 ? 10.095 -12.110 -7.246 1.00 80.56 86 SER A O 1
ATOM 711 N N . THR A 1 87 ? 11.713 -11.863 -8.770 1.00 85.88 87 THR A N 1
ATOM 712 C CA . THR A 1 87 ? 12.484 -10.841 -8.060 1.00 85.88 87 THR A CA 1
ATOM 713 C C . THR A 1 87 ? 12.433 -9.511 -8.800 1.00 85.88 87 THR A C 1
ATOM 715 O O . THR A 1 87 ? 12.179 -9.455 -10.000 1.00 85.88 87 THR A O 1
ATOM 718 N N . PHE A 1 88 ? 12.656 -8.417 -8.070 1.00 89.50 88 PHE A N 1
ATOM 719 C CA . PHE A 1 88 ? 12.735 -7.098 -8.681 1.00 89.50 88 PHE A CA 1
ATOM 720 C C . PHE A 1 88 ? 13.981 -6.998 -9.567 1.00 89.50 88 PHE A C 1
ATOM 722 O O . PHE A 1 88 ? 15.110 -7.042 -9.075 1.00 89.50 88 PHE A O 1
ATOM 729 N N . HIS A 1 89 ? 13.760 -6.831 -10.866 1.00 87.94 89 HIS A N 1
ATOM 730 C CA . HIS A 1 89 ? 14.808 -6.646 -11.862 1.00 87.94 89 HIS A CA 1
ATOM 731 C C . HIS A 1 89 ? 14.338 -5.682 -12.956 1.00 87.94 89 HIS A C 1
ATOM 733 O O . HIS A 1 89 ? 13.211 -5.788 -13.440 1.00 87.94 89 HIS A O 1
ATOM 739 N N . ILE A 1 90 ? 15.201 -4.750 -13.359 1.00 89.00 90 ILE A N 1
ATOM 740 C CA . ILE A 1 90 ? 14.944 -3.879 -14.506 1.00 89.00 90 ILE A CA 1
ATOM 741 C C . ILE A 1 90 ? 15.792 -4.389 -15.669 1.00 89.00 90 ILE A C 1
ATOM 743 O O . ILE A 1 90 ? 17.018 -4.328 -15.566 1.00 89.00 90 ILE A O 1
ATOM 747 N N . PRO A 1 91 ? 15.172 -4.877 -16.755 1.00 84.19 91 PRO A N 1
ATOM 748 C CA . PRO A 1 91 ? 15.914 -5.442 -17.870 1.00 84.19 91 PRO A CA 1
ATOM 749 C C . PRO A 1 91 ? 16.812 -4.395 -18.541 1.00 84.19 91 PRO A C 1
ATOM 751 O O . PRO A 1 91 ? 16.440 -3.227 -18.710 1.00 84.19 91 PRO A O 1
ATOM 754 N N . SER A 1 92 ? 17.997 -4.834 -18.971 1.00 80.69 92 SER A N 1
ATOM 755 C CA . SER A 1 92 ? 18.886 -4.045 -19.832 1.00 80.69 92 SER A CA 1
ATOM 756 C C . SER A 1 92 ? 18.307 -3.835 -21.228 1.00 80.69 92 SER A C 1
ATOM 758 O O . SER A 1 92 ? 18.555 -2.779 -21.812 1.00 80.69 92 SER A O 1
ATOM 760 N N . VAL A 1 93 ? 17.526 -4.793 -21.735 1.00 81.19 93 VAL A N 1
ATOM 761 C CA . VAL A 1 93 ? 16.874 -4.715 -23.050 1.00 81.19 93 VAL A CA 1
ATOM 762 C C . VAL A 1 93 ? 15.802 -3.625 -23.102 1.00 81.19 93 VAL A C 1
ATOM 764 O O . VAL A 1 93 ? 15.294 -3.181 -22.070 1.00 81.19 93 VAL A O 1
ATOM 767 N N . GLU A 1 94 ? 15.467 -3.180 -24.312 1.00 82.00 94 GLU A N 1
ATOM 768 C CA . GLU A 1 94 ? 14.325 -2.294 -24.524 1.00 82.00 94 GLU A CA 1
ATOM 769 C C . GLU A 1 94 ? 13.010 -3.026 -24.235 1.00 82.00 94 GLU A C 1
ATOM 771 O O . GLU A 1 94 ? 12.866 -4.227 -24.465 1.00 82.00 94 GLU A O 1
ATOM 776 N N . TRP A 1 95 ? 12.050 -2.283 -23.702 1.00 89.31 95 TRP A N 1
ATOM 777 C CA . TRP A 1 95 ? 10.738 -2.782 -23.327 1.00 89.31 95 TRP A CA 1
ATOM 778 C C . TRP A 1 95 ? 9.684 -1.756 -23.721 1.00 89.31 95 TRP A C 1
ATOM 780 O O . TRP A 1 95 ? 9.886 -0.549 -23.588 1.00 89.31 95 TRP A O 1
ATOM 790 N N . ASN A 1 96 ? 8.537 -2.241 -24.185 1.00 89.94 96 ASN A N 1
ATOM 791 C CA . ASN A 1 96 ? 7.389 -1.400 -24.492 1.00 89.94 96 ASN A CA 1
ATOM 792 C C . ASN A 1 96 ? 6.584 -1.083 -23.222 1.00 89.94 96 ASN A C 1
ATOM 794 O O . ASN A 1 96 ? 6.082 0.027 -23.035 1.00 89.94 96 ASN A O 1
ATOM 798 N N . THR A 1 97 ? 6.480 -2.062 -22.322 1.00 93.00 97 THR A N 1
ATOM 799 C CA . THR A 1 97 ? 5.843 -1.904 -21.011 1.00 93.00 97 THR A CA 1
ATOM 800 C C . THR A 1 97 ? 6.657 -2.620 -19.952 1.00 93.00 97 THR A C 1
ATOM 802 O O . THR A 1 97 ? 7.020 -3.777 -20.140 1.00 93.00 97 THR A O 1
ATOM 805 N N . LEU A 1 98 ? 6.906 -1.954 -18.830 1.00 93.88 98 LEU A N 1
ATOM 806 C CA . LEU A 1 98 ? 7.566 -2.519 -17.658 1.00 93.88 98 LEU A CA 1
ATOM 807 C C . LEU A 1 98 ? 6.575 -2.539 -16.497 1.00 93.88 98 LEU A C 1
ATOM 809 O O . LEU A 1 98 ? 6.063 -1.496 -16.109 1.00 93.88 98 LEU A O 1
ATOM 813 N N . ARG A 1 99 ? 6.328 -3.714 -15.924 1.00 93.44 99 ARG A N 1
ATOM 814 C CA . ARG A 1 99 ? 5.457 -3.932 -14.768 1.00 93.44 99 ARG A CA 1
ATOM 815 C C . ARG A 1 99 ? 6.296 -4.295 -13.550 1.00 93.44 99 ARG A C 1
ATOM 817 O O . ARG A 1 99 ? 7.140 -5.183 -13.614 1.00 93.44 99 ARG A O 1
ATOM 824 N N . LEU A 1 100 ? 6.043 -3.636 -12.429 1.00 92.88 100 LEU A N 1
ATOM 825 C CA . LEU A 1 100 ? 6.769 -3.807 -11.172 1.00 92.88 100 LEU A CA 1
ATOM 826 C C . LEU A 1 100 ? 5.780 -3.968 -10.027 1.00 92.88 100 LEU A C 1
ATOM 828 O O . LEU A 1 100 ? 4.664 -3.450 -10.107 1.00 92.88 100 LEU A O 1
ATOM 832 N N . SER A 1 101 ? 6.211 -4.603 -8.940 1.00 89.25 101 SER A N 1
ATOM 833 C CA . SER A 1 101 ? 5.471 -4.538 -7.682 1.00 89.25 101 SER A CA 1
ATOM 834 C C . SER A 1 101 ? 6.274 -3.806 -6.621 1.00 89.25 101 SER A C 1
ATOM 836 O O . SER A 1 101 ? 7.493 -3.954 -6.513 1.00 89.25 101 SER A O 1
ATOM 838 N N . HIS A 1 102 ? 5.581 -2.986 -5.843 1.00 90.38 102 HIS A N 1
ATOM 839 C CA . HIS A 1 102 ? 6.200 -2.183 -4.802 1.00 90.38 102 HIS A CA 1
ATOM 840 C C . HIS A 1 102 ? 5.316 -2.125 -3.566 1.00 90.38 102 HIS A C 1
ATOM 842 O O . HIS A 1 102 ? 4.151 -1.723 -3.637 1.00 90.38 102 HIS A O 1
ATOM 848 N N . THR A 1 103 ? 5.902 -2.495 -2.437 1.00 87.12 103 THR A N 1
ATOM 849 C CA . THR A 1 103 ? 5.306 -2.446 -1.110 1.00 87.12 103 THR A CA 1
ATOM 850 C C . THR A 1 103 ? 5.885 -1.261 -0.345 1.00 87.12 103 THR A C 1
ATOM 852 O O . THR A 1 103 ? 7.102 -1.047 -0.283 1.00 87.12 103 THR A O 1
ATOM 855 N N . PHE A 1 104 ? 5.007 -0.451 0.232 1.00 87.31 104 PHE A N 1
ATOM 856 C CA . PHE A 1 104 ? 5.370 0.760 0.957 1.00 87.31 104 PHE A CA 1
ATOM 857 C C . PHE A 1 104 ? 4.334 1.098 2.021 1.00 87.31 104 PHE A C 1
ATOM 859 O O . PHE A 1 104 ? 3.215 0.587 2.009 1.00 87.31 104 PHE A O 1
ATOM 866 N N . LYS A 1 105 ? 4.698 2.012 2.920 1.00 87.56 105 LYS A N 1
ATOM 867 C CA . LYS A 1 105 ? 3.764 2.602 3.874 1.00 87.56 105 LYS A CA 1
ATOM 868 C C . LYS A 1 105 ? 3.726 4.119 3.766 1.00 87.56 105 LYS A C 1
ATOM 870 O O . LYS A 1 105 ? 4.684 4.754 3.321 1.00 87.56 105 LYS A O 1
ATOM 875 N N . ILE A 1 106 ? 2.595 4.687 4.159 1.00 89.25 106 ILE A N 1
ATOM 876 C CA . ILE A 1 106 ? 2.380 6.122 4.310 1.00 89.25 106 ILE A CA 1
ATOM 877 C C . ILE A 1 106 ? 2.104 6.393 5.783 1.00 89.25 106 ILE A C 1
ATOM 879 O O . ILE A 1 106 ? 1.201 5.785 6.353 1.00 89.25 106 ILE A O 1
ATOM 883 N N . ILE A 1 107 ? 2.858 7.305 6.389 1.00 87.81 107 ILE A N 1
ATOM 884 C CA . ILE A 1 107 ? 2.649 7.736 7.772 1.00 87.81 107 ILE A CA 1
ATOM 885 C C . ILE A 1 107 ? 2.055 9.138 7.775 1.00 87.81 107 ILE A C 1
ATOM 887 O O . ILE A 1 107 ? 2.594 10.036 7.136 1.00 87.81 107 ILE A O 1
ATOM 891 N N . ASN A 1 108 ? 0.961 9.357 8.502 1.00 86.19 108 ASN A N 1
ATOM 892 C CA . ASN A 1 108 ? 0.425 10.708 8.690 1.00 86.19 108 ASN A CA 1
ATOM 893 C C . ASN A 1 108 ? 1.022 11.404 9.934 1.00 86.19 108 ASN A C 1
ATOM 895 O O . ASN A 1 108 ? 1.591 10.765 10.813 1.00 86.19 108 ASN A O 1
ATOM 899 N N . LYS A 1 109 ? 0.825 12.723 10.079 1.00 80.31 109 LYS A N 1
ATOM 900 C CA . LYS A 1 109 ? 1.281 13.503 11.258 1.00 80.31 109 LYS A CA 1
ATOM 901 C C . LYS A 1 109 ? 0.828 12.975 12.630 1.00 80.31 109 LYS A C 1
ATOM 903 O O . LYS A 1 109 ? 1.393 13.388 13.636 1.00 80.31 109 LYS A O 1
ATOM 908 N N . LYS A 1 110 ? -0.211 12.136 12.693 1.00 78.19 110 LYS A N 1
ATOM 909 C CA . LYS A 1 110 ? -0.678 11.508 13.940 1.00 78.19 110 LYS A CA 1
ATOM 910 C C . LYS A 1 110 ? 0.027 10.176 14.229 1.00 78.19 110 LYS A C 1
ATOM 912 O O . LYS A 1 110 ? -0.295 9.549 15.228 1.00 78.19 110 LYS A O 1
ATOM 917 N N . GLY A 1 111 ? 0.964 9.758 13.377 1.00 79.88 111 GLY A N 1
ATOM 918 C CA . GLY A 1 111 ? 1.668 8.482 13.479 1.00 79.88 111 GLY A CA 1
ATOM 919 C C . GLY A 1 111 ? 0.892 7.300 12.896 1.00 79.88 111 GLY A C 1
ATOM 920 O O . GLY A 1 111 ? 1.314 6.165 13.073 1.00 79.88 111 GLY A O 1
ATOM 921 N N . CYS A 1 112 ? -0.229 7.535 12.201 1.00 83.81 112 CYS A N 1
ATOM 922 C CA . CYS A 1 112 ? -0.982 6.460 11.559 1.00 83.81 112 CYS A CA 1
ATOM 923 C C . CYS A 1 112 ? -0.193 5.902 10.383 1.00 83.81 112 CYS A C 1
ATOM 925 O O . CYS A 1 112 ? -0.000 6.618 9.398 1.00 83.81 112 CYS A O 1
ATOM 927 N N . GLU A 1 113 ? 0.206 4.638 10.461 1.00 86.69 113 GLU A N 1
ATOM 928 C CA . GLU A 1 113 ? 0.868 3.948 9.360 1.00 86.69 113 GLU A CA 1
ATOM 929 C C . GLU A 1 113 ? -0.165 3.211 8.509 1.00 86.69 113 GLU A C 1
ATOM 931 O O . GLU A 1 113 ? -0.899 2.373 9.012 1.00 86.69 113 GLU A O 1
ATOM 936 N N . SER A 1 114 ? -0.239 3.551 7.226 1.00 83.81 114 SER A N 1
ATOM 937 C CA . SER A 1 114 ? -1.090 2.894 6.236 1.00 83.81 114 SER A CA 1
ATOM 938 C C . SER A 1 114 ? -0.235 2.119 5.245 1.00 83.81 114 SER A C 1
ATOM 940 O O . SER A 1 114 ? 0.671 2.709 4.652 1.00 83.81 114 SER A O 1
ATOM 942 N N . HIS A 1 115 ? -0.529 0.842 5.029 1.00 84.31 115 HIS A N 1
ATOM 943 C CA . HIS A 1 115 ? 0.296 -0.045 4.208 1.00 84.31 115 HIS A CA 1
ATOM 944 C C . HIS A 1 115 ? -0.320 -0.302 2.831 1.00 84.31 115 HIS A C 1
ATOM 946 O O . HIS A 1 115 ? -1.536 -0.410 2.677 1.00 84.31 115 HIS A O 1
ATOM 952 N N . TYR A 1 116 ? 0.536 -0.407 1.814 1.00 83.94 116 TYR A N 1
ATOM 953 C CA . TYR A 1 116 ? 0.127 -0.590 0.426 1.00 83.94 116 TYR A CA 1
ATOM 954 C C . TYR A 1 116 ? 1.069 -1.539 -0.307 1.00 83.94 116 TYR A C 1
ATOM 956 O O . TYR A 1 116 ? 2.287 -1.451 -0.165 1.00 83.94 116 TYR A O 1
ATOM 964 N N . CYS A 1 117 ? 0.494 -2.364 -1.180 1.00 85.31 117 CYS A N 1
ATOM 965 C CA . CYS A 1 117 ? 1.212 -3.056 -2.242 1.00 85.31 117 CYS A CA 1
ATOM 966 C C . CYS A 1 117 ? 0.600 -2.657 -3.589 1.00 85.31 117 CYS A C 1
ATOM 968 O O . CYS A 1 117 ? -0.625 -2.654 -3.755 1.00 85.31 117 CYS A O 1
ATOM 970 N N . LYS A 1 118 ? 1.442 -2.253 -4.542 1.00 86.69 118 LYS A N 1
ATOM 971 C CA . LYS A 1 118 ? 1.004 -1.731 -5.840 1.00 86.69 118 LYS A CA 1
ATOM 972 C C . LYS A 1 118 ? 1.654 -2.474 -6.991 1.00 86.69 118 LYS A C 1
ATOM 974 O O . LYS A 1 118 ? 2.863 -2.690 -6.963 1.00 86.69 118 LYS A O 1
ATOM 979 N N . HIS A 1 119 ? 0.867 -2.771 -8.023 1.00 90.44 119 HIS A N 1
ATOM 980 C CA . HIS A 1 119 ? 1.382 -2.986 -9.373 1.00 90.44 119 HIS A CA 1
ATOM 981 C C . HIS A 1 119 ? 1.537 -1.637 -10.059 1.00 90.44 119 HIS A C 1
ATOM 983 O O . HIS A 1 119 ? 0.612 -0.820 -10.074 1.00 90.44 119 HIS A O 1
ATOM 989 N N . ILE A 1 120 ? 2.724 -1.416 -10.610 1.00 94.62 120 ILE A N 1
ATOM 990 C CA . ILE A 1 120 ? 3.120 -0.171 -11.254 1.00 94.62 120 ILE A CA 1
ATOM 991 C C . ILE A 1 120 ? 3.560 -0.503 -12.671 1.00 94.62 120 ILE A C 1
ATOM 993 O O . ILE A 1 120 ? 4.444 -1.341 -12.850 1.00 94.62 120 ILE A O 1
ATOM 997 N N . GLU A 1 121 ? 2.959 0.146 -13.663 1.00 95.25 121 GLU A N 1
ATOM 998 C CA . GLU A 1 121 ? 3.344 -0.015 -15.066 1.00 95.25 121 GLU A CA 1
ATOM 999 C C . GLU A 1 121 ? 3.968 1.261 -15.606 1.00 95.25 121 GLU A C 1
ATOM 1001 O O . GLU A 1 121 ? 3.468 2.358 -15.358 1.00 95.25 121 GLU A O 1
ATOM 1006 N N . PHE A 1 122 ? 5.048 1.088 -16.359 1.00 94.62 122 PHE A N 1
ATOM 1007 C CA . PHE A 1 122 ? 5.751 2.133 -17.078 1.00 94.62 122 PHE A CA 1
ATOM 1008 C C . PHE A 1 122 ? 5.629 1.899 -18.581 1.00 94.62 122 PHE A C 1
ATOM 1010 O O . PHE A 1 122 ? 5.796 0.767 -19.042 1.00 94.62 122 PHE A O 1
ATOM 1017 N N . ASP A 1 123 ? 5.393 2.963 -19.346 1.00 91.94 123 ASP A N 1
ATOM 1018 C CA . ASP A 1 123 ? 5.597 2.948 -20.797 1.00 91.94 123 ASP A CA 1
ATOM 1019 C C . ASP A 1 123 ? 7.085 3.080 -21.151 1.00 91.94 123 ASP A C 1
ATOM 1021 O O . ASP A 1 123 ? 7.901 3.487 -20.323 1.00 91.94 123 ASP A O 1
ATOM 1025 N N . LYS A 1 124 ? 7.448 2.797 -22.405 1.00 88.44 124 LYS A N 1
ATOM 1026 C CA . LYS A 1 124 ? 8.832 2.915 -22.900 1.00 88.44 124 LYS A CA 1
ATOM 1027 C C . LYS A 1 124 ? 9.495 4.290 -22.728 1.00 88.44 124 LYS A C 1
ATOM 1029 O O . LYS A 1 124 ? 10.704 4.412 -22.899 1.00 88.44 124 LYS A O 1
ATOM 1034 N N . LYS A 1 125 ? 8.720 5.342 -22.436 1.00 88.12 125 LYS A N 1
ATOM 1035 C CA . LYS A 1 125 ? 9.224 6.694 -22.142 1.00 88.12 125 LYS A CA 1
ATOM 1036 C C . LYS A 1 125 ? 9.459 6.912 -20.642 1.00 88.12 125 LYS A C 1
ATOM 1038 O O . LYS A 1 125 ? 9.906 7.984 -20.247 1.00 88.12 125 LYS A O 1
ATOM 1043 N N . GLY A 1 126 ? 9.158 5.919 -19.808 1.00 87.50 126 GLY A N 1
ATOM 1044 C CA . GLY A 1 126 ? 9.264 5.978 -18.356 1.00 87.50 126 GLY A CA 1
ATOM 1045 C C . GLY A 1 126 ? 8.063 6.631 -17.665 1.00 87.50 126 GLY A C 1
ATOM 1046 O O . GLY A 1 126 ? 8.145 6.939 -16.476 1.00 87.50 126 GLY A O 1
ATOM 1047 N N . ASN A 1 127 ? 6.940 6.854 -18.350 1.00 91.06 127 ASN A N 1
ATOM 1048 C CA . ASN A 1 127 ? 5.738 7.374 -17.697 1.00 91.06 127 ASN A CA 1
ATOM 1049 C C . ASN A 1 127 ? 5.015 6.255 -16.955 1.00 91.06 127 ASN A C 1
ATOM 1051 O O . ASN A 1 127 ? 4.831 5.178 -17.514 1.00 91.06 127 ASN A O 1
ATOM 1055 N N . ILE A 1 128 ? 4.539 6.532 -15.739 1.00 94.19 128 ILE A N 1
ATOM 1056 C CA . ILE A 1 128 ? 3.651 5.612 -15.021 1.00 94.19 128 ILE A CA 1
ATOM 1057 C C . ILE A 1 128 ? 2.283 5.642 -15.705 1.00 94.19 128 ILE A C 1
ATOM 1059 O O . ILE A 1 128 ? 1.595 6.662 -15.676 1.00 94.19 128 ILE A O 1
ATOM 1063 N N . THR A 1 129 ? 1.900 4.531 -16.325 1.00 94.44 129 THR A N 1
ATOM 1064 C CA . THR A 1 129 ? 0.619 4.366 -17.028 1.00 94.44 129 THR A CA 1
ATOM 1065 C C . THR A 1 129 ? -0.421 3.649 -16.181 1.00 94.44 129 THR A C 1
ATOM 1067 O O . THR A 1 129 ? -1.616 3.792 -16.430 1.00 94.44 129 THR A O 1
ATOM 1070 N N . ASN A 1 130 ? 0.019 2.905 -15.165 1.00 93.50 130 ASN A N 1
ATOM 1071 C CA . ASN A 1 130 ? -0.863 2.169 -14.273 1.00 93.50 130 ASN A CA 1
ATOM 1072 C C . ASN A 1 130 ? -0.300 2.133 -12.847 1.00 93.50 130 ASN A C 1
ATOM 1074 O O . ASN A 1 130 ? 0.908 1.993 -12.651 1.00 93.50 130 ASN A O 1
ATOM 1078 N N . PHE A 1 131 ? -1.179 2.267 -11.853 1.00 91.19 131 PHE A N 1
ATOM 1079 C CA . PHE A 1 131 ? -0.826 2.295 -10.431 1.00 91.19 131 PHE A CA 1
ATOM 1080 C C . PHE A 1 131 ? -1.986 1.748 -9.588 1.00 91.19 131 PHE A C 1
ATOM 1082 O O . PHE A 1 131 ? -2.808 2.493 -9.047 1.00 91.19 131 PHE A O 1
ATOM 1089 N N . VAL A 1 132 ? -2.079 0.425 -9.494 1.00 87.38 132 VAL A N 1
ATOM 1090 C CA . VAL A 1 132 ? -3.237 -0.281 -8.917 1.00 87.38 132 VAL A CA 1
ATOM 1091 C C . VAL A 1 132 ? -2.842 -1.139 -7.725 1.00 87.38 132 VAL A C 1
ATOM 1093 O O . VAL A 1 132 ? -1.680 -1.510 -7.581 1.00 87.38 132 VAL A O 1
ATOM 1096 N N . ASN A 1 133 ? -3.801 -1.424 -6.837 1.00 76.75 133 ASN A N 1
ATOM 1097 C CA . ASN A 1 133 ? -3.571 -2.325 -5.705 1.00 76.75 133 ASN A CA 1
ATOM 1098 C C . ASN A 1 133 ? -3.201 -3.715 -6.221 1.00 76.75 133 ASN A C 1
ATOM 1100 O O . ASN A 1 133 ? -3.890 -4.265 -7.078 1.00 76.75 133 ASN A O 1
ATOM 1104 N N . ARG A 1 134 ? -2.125 -4.268 -5.665 1.00 72.56 134 ARG A N 1
ATOM 1105 C CA . ARG A 1 134 ? -1.730 -5.660 -5.842 1.00 72.56 134 ARG A CA 1
ATOM 1106 C C . ARG A 1 134 ? -1.995 -6.388 -4.536 1.00 72.56 134 ARG A C 1
ATOM 1108 O O . ARG A 1 134 ? -1.542 -5.946 -3.485 1.00 72.56 134 ARG A O 1
ATOM 1115 N N . ILE A 1 135 ? -2.705 -7.503 -4.617 1.00 59.41 135 ILE A N 1
ATOM 1116 C CA . ILE A 1 135 ? -2.883 -8.430 -3.501 1.00 59.41 135 ILE A CA 1
ATOM 1117 C C . ILE A 1 135 ? -2.627 -9.820 -4.075 1.00 59.41 135 ILE A C 1
ATOM 1119 O O . ILE A 1 135 ? -3.542 -10.457 -4.593 1.00 59.41 135 ILE A O 1
ATOM 1123 N N . ASP A 1 136 ? -1.372 -10.257 -4.023 1.00 50.75 136 ASP A N 1
ATOM 1124 C CA . ASP A 1 136 ? -0.952 -11.575 -4.501 1.00 50.75 136 ASP A CA 1
ATOM 1125 C C . ASP A 1 136 ? -0.675 -12.473 -3.282 1.00 50.75 136 ASP A C 1
ATOM 1127 O O . ASP A 1 136 ? -0.050 -12.021 -2.328 1.00 50.75 136 ASP A O 1
ATOM 1131 N N . GLY A 1 137 ? -1.117 -13.736 -3.301 1.00 44.44 137 GLY A N 1
ATOM 1132 C CA . GLY A 1 137 ? -0.774 -14.729 -2.271 1.00 44.44 137 GLY A CA 1
ATOM 1133 C C . GLY A 1 137 ? -0.970 -16.172 -2.755 1.00 44.44 137 GLY A C 1
ATOM 1134 O O . GLY A 1 137 ? -1.950 -16.438 -3.458 1.00 44.44 137 GLY A O 1
ATOM 1135 N N . GLU A 1 138 ? -0.060 -17.099 -2.378 1.00 39.12 138 GLU A N 1
ATOM 1136 C CA . GLU A 1 138 ? -0.075 -18.540 -2.751 1.00 39.12 138 GLU A CA 1
ATOM 1137 C C . GLU A 1 138 ? -0.293 -19.575 -1.579 1.00 39.12 138 GLU A C 1
ATOM 1139 O O . GLU A 1 138 ? 0.239 -19.285 -0.531 1.00 39.12 138 GLU A O 1
ATOM 1144 N N . ASP A 1 139 ? -1.109 -20.675 -1.650 1.00 39.09 139 ASP A N 1
ATOM 1145 C CA . ASP A 1 139 ? -1.883 -21.322 -0.533 1.00 39.09 139 ASP A CA 1
ATOM 1146 C C . ASP A 1 139 ? -1.064 -22.400 0.109 1.00 39.09 139 ASP A C 1
ATOM 1148 O O . ASP A 1 139 ? -0.821 -23.446 -0.482 1.00 39.09 139 ASP A O 1
ATOM 1152 N N . TYR A 1 140 ? -0.680 -22.134 1.350 1.00 36.69 140 TYR A N 1
ATOM 1153 C CA . TYR A 1 140 ? 0.151 -23.027 2.132 1.00 36.69 140 TYR A CA 1
ATOM 1154 C C . TYR A 1 140 ? -0.461 -23.332 3.507 1.00 36.69 140 TYR A C 1
ATOM 1156 O O . TYR A 1 140 ? 0.236 -23.820 4.390 1.00 36.69 140 TYR A O 1
ATOM 1164 N N . THR A 1 141 ? -1.765 -23.080 3.712 1.00 37.81 141 THR A N 1
ATOM 1165 C CA . THR A 1 1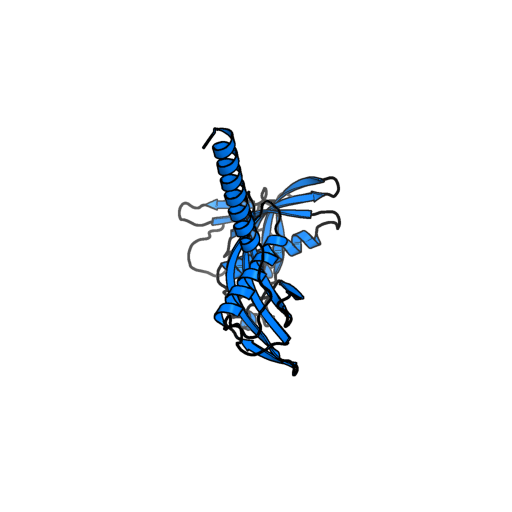41 ? -2.457 -23.428 4.975 1.00 37.81 141 THR A CA 1
ATOM 1166 C C . THR A 1 141 ? -2.980 -24.866 5.005 1.00 37.81 141 THR A C 1
ATOM 1168 O O . THR A 1 141 ? -3.342 -25.368 6.069 1.00 37.81 141 THR A O 1
ATOM 1171 N N . GLY A 1 142 ? -3.067 -25.532 3.847 1.00 36.31 142 GLY A N 1
ATOM 1172 C CA . GLY A 1 142 ? -3.675 -26.859 3.718 1.00 36.31 142 GLY A CA 1
ATOM 1173 C C . GLY A 1 142 ? -5.197 -26.880 3.936 1.00 36.31 142 GLY A C 1
ATOM 1174 O O . GLY A 1 142 ? -5.800 -27.949 3.894 1.00 36.31 142 GLY A O 1
ATOM 1175 N N . ILE A 1 143 ? -5.861 -25.732 4.138 1.00 38.53 143 ILE A N 1
ATOM 1176 C CA . ILE A 1 143 ? -7.316 -25.684 4.371 1.00 38.53 143 ILE A CA 1
ATOM 1177 C C . ILE A 1 143 ? -8.101 -25.889 3.067 1.00 38.53 143 ILE A C 1
ATOM 1179 O O . ILE A 1 143 ? -9.202 -26.448 3.102 1.00 38.53 143 ILE A O 1
ATOM 1183 N N . GLU A 1 144 ? -7.540 -25.532 1.907 1.00 41.09 144 GLU A N 1
ATOM 1184 C CA . GLU A 1 144 ? -8.089 -25.927 0.602 1.00 41.09 144 GLU A CA 1
ATOM 1185 C C . GLU A 1 144 ? -8.180 -27.458 0.480 1.00 41.09 144 GLU A C 1
ATOM 1187 O O . GLU A 1 144 ? -9.212 -27.973 0.049 1.00 41.09 144 GLU A O 1
ATOM 1192 N N . GLN A 1 145 ? -7.187 -28.200 0.989 1.00 38.38 145 GLN A N 1
ATOM 1193 C CA . GLN A 1 145 ? -7.215 -29.671 1.014 1.00 38.38 145 GLN A CA 1
ATOM 1194 C C . GLN A 1 145 ? -8.293 -30.238 1.956 1.00 38.38 145 GLN A C 1
ATOM 1196 O O . GLN A 1 145 ? -8.784 -31.340 1.727 1.00 38.38 145 GLN A O 1
ATOM 1201 N N . ILE A 1 146 ? -8.687 -29.498 2.999 1.00 37.66 146 ILE A N 1
ATOM 1202 C CA . ILE A 1 146 ? -9.700 -29.930 3.981 1.00 37.66 146 ILE A CA 1
ATOM 1203 C C . ILE A 1 146 ? -11.120 -29.537 3.546 1.00 37.66 146 ILE A C 1
ATOM 1205 O O . ILE A 1 146 ? -12.078 -30.250 3.837 1.00 37.66 146 ILE A O 1
ATOM 1209 N N . THR A 1 147 ? -11.280 -28.393 2.875 1.00 40.47 147 THR A N 1
ATOM 1210 C CA . THR A 1 147 ? -12.599 -27.776 2.630 1.00 40.47 147 THR A CA 1
ATOM 1211 C C . THR A 1 147 ? -13.002 -27.700 1.159 1.00 40.47 147 THR A C 1
ATOM 1213 O O . THR A 1 147 ? -14.158 -27.387 0.876 1.00 40.47 147 THR A O 1
ATOM 1216 N N . GLY A 1 148 ? -12.087 -27.976 0.222 1.00 36.22 148 GLY A N 1
ATOM 1217 C CA . GLY A 1 148 ? -12.348 -27.967 -1.223 1.00 36.22 148 GLY A CA 1
ATOM 1218 C C . GLY A 1 148 ? -12.720 -26.596 -1.800 1.00 36.22 148 GLY A C 1
ATOM 1219 O O . GLY A 1 148 ? -13.211 -26.517 -2.923 1.00 36.22 148 GLY A O 1
ATOM 1220 N N . MET A 1 149 ? -12.541 -25.515 -1.036 1.00 37.59 149 MET A N 1
ATOM 1221 C CA . MET A 1 149 ? -12.862 -24.153 -1.454 1.00 37.59 149 MET A CA 1
ATOM 1222 C C . MET A 1 149 ? -11.585 -23.324 -1.557 1.00 37.59 149 MET A C 1
ATOM 1224 O O . MET A 1 149 ? -10.875 -23.173 -0.565 1.00 37.59 149 MET A O 1
ATOM 1228 N N . ILE A 1 150 ? -11.365 -22.737 -2.737 1.00 38.53 150 ILE A N 1
ATOM 1229 C CA . ILE A 1 150 ? -10.303 -21.764 -3.012 1.00 38.53 150 ILE A CA 1
ATOM 1230 C C . ILE A 1 150 ? -10.439 -20.618 -2.004 1.00 38.53 150 ILE A C 1
ATOM 1232 O O . ILE A 1 150 ? -11.435 -19.885 -1.999 1.00 38.53 150 ILE A O 1
ATOM 1236 N N . GLN A 1 151 ? -9.464 -20.501 -1.106 1.00 43.72 151 GLN A N 1
ATOM 1237 C CA . GLN A 1 151 ? -9.416 -19.422 -0.130 1.00 43.72 151 GLN A CA 1
ATOM 1238 C C . GLN A 1 151 ? -8.819 -18.165 -0.758 1.00 43.72 151 GLN A C 1
ATOM 1240 O O . GLN A 1 151 ? -7.971 -18.230 -1.649 1.00 43.72 151 GLN A O 1
ATOM 1245 N N . GLY A 1 152 ? -9.283 -17.009 -0.277 1.00 44.12 152 GLY A N 1
ATOM 1246 C CA . GLY A 1 152 ? -8.661 -15.724 -0.571 1.00 44.12 152 GLY A CA 1
ATOM 1247 C C . GLY A 1 152 ? -7.173 -15.698 -0.178 1.00 44.12 152 GLY A C 1
ATOM 1248 O O . GLY A 1 152 ? -6.671 -16.632 0.444 1.00 44.12 152 GLY A O 1
ATOM 1249 N N . PRO A 1 153 ? -6.454 -14.625 -0.531 1.00 37.56 153 PRO A N 1
ATOM 1250 C CA . PRO A 1 153 ? -4.994 -14.607 -0.684 1.00 37.56 153 PRO A CA 1
ATOM 1251 C C . PRO A 1 153 ? -4.170 -14.708 0.614 1.00 37.56 153 PRO A C 1
ATOM 1253 O O . PRO A 1 153 ? -2.963 -14.502 0.579 1.00 37.56 153 PRO A O 1
ATOM 1256 N N . LEU A 1 154 ? -4.758 -15.042 1.764 1.00 42.12 154 LEU A N 1
ATOM 1257 C CA . LEU A 1 154 ? -4.022 -15.079 3.025 1.00 42.12 154 LEU A CA 1
ATOM 1258 C C . LEU A 1 154 ? -3.356 -16.416 3.286 1.00 42.12 154 LEU A C 1
ATOM 1260 O O . LEU A 1 154 ? -3.972 -17.377 3.746 1.00 42.12 154 LEU A O 1
ATOM 1264 N N . ARG A 1 155 ? -2.064 -16.454 2.995 1.00 47.94 155 ARG A N 1
ATOM 1265 C CA . ARG A 1 155 ? -1.317 -17.691 2.929 1.00 47.94 155 ARG A CA 1
ATOM 1266 C C . ARG A 1 155 ? 0.041 -17.458 3.595 1.00 47.94 155 ARG A C 1
ATOM 1268 O O . ARG A 1 155 ? 0.935 -16.947 2.948 1.00 47.94 155 ARG A O 1
ATOM 1275 N N . ASN A 1 156 ? 0.144 -17.728 4.906 1.00 40.91 156 ASN A N 1
ATOM 1276 C CA . ASN A 1 156 ? 1.341 -17.580 5.771 1.00 40.91 156 ASN A CA 1
ATOM 1277 C C . ASN A 1 156 ? 2.329 -16.472 5.354 1.00 40.91 156 ASN A C 1
ATOM 1279 O O . ASN A 1 156 ? 3.546 -16.665 5.304 1.00 40.91 156 ASN A O 1
ATOM 1283 N N . SER A 1 157 ? 1.783 -15.325 4.986 1.00 44.19 157 SER A N 1
ATOM 1284 C CA . SER A 1 157 ? 2.566 -14.219 4.506 1.00 44.19 157 SER A CA 1
ATOM 1285 C C .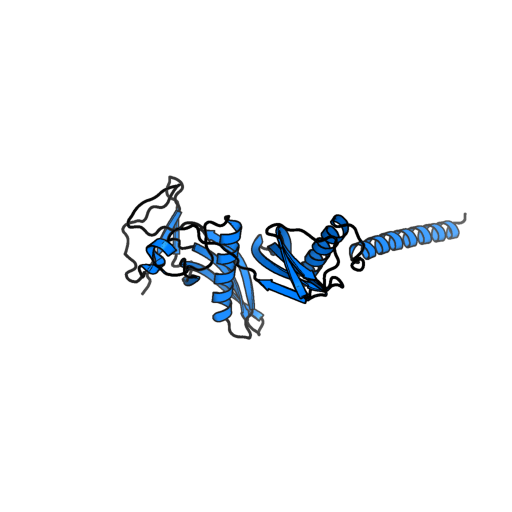 SER A 1 157 ? 3.191 -13.549 5.718 1.00 44.19 157 SER A C 1
ATOM 1287 O O . SER A 1 157 ? 2.609 -13.549 6.804 1.00 44.19 157 SER A O 1
ATOM 1289 N N . ASN A 1 158 ? 4.384 -12.993 5.558 1.00 52.62 158 ASN A N 1
ATOM 1290 C CA . ASN A 1 158 ? 4.991 -12.114 6.553 1.00 52.62 158 ASN A CA 1
ATOM 1291 C C . ASN A 1 158 ? 3.949 -11.155 7.195 1.00 52.62 158 ASN A C 1
ATOM 1293 O O . ASN A 1 158 ? 2.912 -10.836 6.603 1.00 52.62 158 ASN A O 1
ATOM 1297 N N . ASN A 1 159 ? 4.217 -10.684 8.419 1.00 61.34 159 ASN A N 1
ATOM 1298 C CA . ASN A 1 159 ? 3.287 -9.790 9.125 1.00 61.34 159 ASN A CA 1
ATOM 1299 C C . ASN A 1 159 ? 2.858 -8.586 8.255 1.00 61.34 159 ASN A C 1
ATOM 1301 O O . ASN A 1 159 ? 1.717 -8.153 8.361 1.00 61.34 159 ASN A O 1
ATOM 1305 N N . GLU A 1 160 ? 3.728 -8.090 7.368 1.00 66.94 160 GLU A N 1
ATOM 1306 C CA . GLU A 1 160 ? 3.474 -6.948 6.476 1.00 66.94 160 GLU A CA 1
ATOM 1307 C C . GLU A 1 160 ? 2.369 -7.209 5.440 1.00 66.94 160 GLU A C 1
ATOM 1309 O O . GLU A 1 160 ? 1.455 -6.402 5.299 1.00 66.94 160 GLU A O 1
ATOM 1314 N N . GLU A 1 161 ? 2.394 -8.340 4.742 1.00 66.19 161 GLU A N 1
ATOM 1315 C CA . GLU A 1 161 ? 1.379 -8.724 3.753 1.00 66.19 161 GLU A CA 1
ATOM 1316 C C . GLU A 1 161 ? 0.012 -8.970 4.408 1.00 66.19 161 GLU A C 1
ATOM 1318 O O . GLU A 1 161 ? -1.020 -8.570 3.863 1.00 66.19 161 GLU A O 1
ATOM 1323 N N . LEU A 1 162 ? -0.004 -9.544 5.617 1.00 67.69 162 LEU A N 1
ATOM 1324 C CA . LEU A 1 162 ? -1.233 -9.711 6.397 1.00 67.69 162 LEU A CA 1
ATOM 1325 C C . LEU A 1 162 ? -1.812 -8.352 6.833 1.00 67.69 162 LEU A C 1
ATOM 1327 O O . LEU A 1 162 ? -3.030 -8.162 6.779 1.00 67.69 162 LEU A O 1
ATOM 1331 N N . ILE A 1 163 ? -0.951 -7.401 7.223 1.00 71.06 163 ILE A N 1
ATOM 1332 C CA . ILE A 1 163 ? -1.341 -6.016 7.533 1.00 71.06 163 ILE A CA 1
ATOM 1333 C C . ILE A 1 163 ? -1.946 -5.343 6.291 1.00 71.06 163 ILE A C 1
ATOM 1335 O O . ILE A 1 163 ? -3.042 -4.791 6.378 1.00 71.06 163 ILE A O 1
ATOM 1339 N N . ILE A 1 164 ? -1.285 -5.436 5.130 1.00 73.75 164 ILE A N 1
ATOM 1340 C CA . ILE A 1 164 ? -1.747 -4.832 3.866 1.00 73.75 164 ILE A CA 1
ATOM 1341 C C . ILE A 1 164 ? -3.118 -5.374 3.465 1.00 73.75 164 ILE A C 1
ATOM 1343 O O . ILE A 1 164 ? -4.023 -4.601 3.153 1.00 73.75 164 ILE A O 1
ATOM 1347 N N . TRP A 1 165 ? -3.290 -6.696 3.498 1.00 76.50 165 TRP A N 1
ATOM 1348 C CA . TRP A 1 165 ? -4.565 -7.332 3.177 1.00 76.50 165 TRP A CA 1
ATOM 1349 C C . TRP A 1 165 ? -5.683 -6.886 4.124 1.00 76.50 165 TRP A C 1
ATOM 1351 O O . TRP A 1 165 ? -6.786 -6.555 3.686 1.00 76.50 165 TRP A O 1
ATOM 1361 N N . GLY A 1 166 ? -5.390 -6.852 5.426 1.00 75.25 166 GLY A N 1
ATOM 1362 C CA . GLY A 1 166 ? -6.338 -6.423 6.442 1.00 75.25 166 GLY A CA 1
ATOM 1363 C C . GLY A 1 166 ? -6.784 -4.978 6.256 1.00 75.25 166 GLY A C 1
ATOM 1364 O O . GLY A 1 166 ? -7.982 -4.690 6.272 1.00 75.25 166 GLY A O 1
ATOM 1365 N N . GLU A 1 167 ? -5.827 -4.078 6.033 1.00 81.62 167 GLU A N 1
ATOM 1366 C CA . GLU A 1 167 ? -6.114 -2.680 5.730 1.00 81.62 167 GLU A CA 1
ATOM 1367 C C . GLU A 1 167 ? -6.942 -2.522 4.452 1.00 81.62 167 GLU A C 1
ATOM 1369 O O . GLU A 1 167 ? -7.909 -1.762 4.468 1.00 81.62 167 GLU A O 1
ATOM 1374 N N . ASP A 1 168 ? -6.611 -3.225 3.363 1.00 80.50 168 ASP A N 1
ATOM 1375 C CA . ASP A 1 168 ? -7.363 -3.133 2.103 1.00 80.50 168 ASP A CA 1
ATOM 1376 C C . ASP A 1 168 ? -8.821 -3.566 2.291 1.00 80.50 168 ASP A C 1
ATOM 1378 O O . ASP A 1 168 ? -9.744 -2.857 1.885 1.00 80.50 168 ASP A O 1
ATOM 1382 N N . ILE A 1 169 ? -9.046 -4.662 3.019 1.00 77.94 169 ILE A N 1
ATOM 1383 C CA . ILE A 1 169 ? -10.389 -5.143 3.336 1.00 77.94 169 ILE A CA 1
ATOM 1384 C C . ILE A 1 169 ? -11.172 -4.145 4.192 1.00 77.94 169 ILE A C 1
ATOM 1386 O O . ILE A 1 169 ? -12.342 -3.881 3.902 1.00 77.94 169 ILE A O 1
ATOM 1390 N N . VAL A 1 170 ? -10.558 -3.575 5.235 1.00 84.44 170 VAL A N 1
ATOM 1391 C CA . VAL A 1 170 ? -11.231 -2.577 6.082 1.00 84.44 170 VAL A CA 1
ATOM 1392 C C . VAL A 1 170 ? -11.537 -1.318 5.284 1.00 84.44 170 VAL A C 1
ATOM 1394 O O . VAL A 1 170 ? -12.651 -0.803 5.357 1.00 84.44 170 VAL A O 1
ATOM 1397 N N . ARG A 1 171 ? -10.589 -0.834 4.478 1.00 86.12 171 ARG A N 1
ATOM 1398 C CA . ARG A 1 171 ? -10.780 0.345 3.624 1.00 86.12 171 ARG A CA 1
ATOM 1399 C C . ARG A 1 171 ? -11.894 0.123 2.617 1.00 86.12 171 ARG A C 1
ATOM 1401 O O . ARG A 1 171 ? -12.752 0.993 2.480 1.00 86.12 171 ARG A O 1
ATOM 1408 N N . LYS A 1 172 ? -11.916 -1.040 1.963 1.00 84.75 172 LYS A N 1
ATOM 1409 C CA . LYS A 1 172 ? -12.988 -1.433 1.052 1.00 84.75 172 LYS A CA 1
ATOM 1410 C C . LYS A 1 172 ? -14.329 -1.445 1.776 1.00 84.75 172 LYS A C 1
ATOM 1412 O O . LYS A 1 172 ? -15.245 -0.754 1.341 1.00 84.75 172 LYS A O 1
ATOM 1417 N N . HIS A 1 173 ? -14.411 -2.125 2.919 1.00 86.38 173 HIS A N 1
ATOM 1418 C CA . HIS A 1 173 ? -15.628 -2.184 3.724 1.00 86.38 173 HIS A CA 1
ATOM 1419 C C . HIS A 1 173 ? -16.122 -0.793 4.139 1.00 86.38 173 HIS A C 1
ATOM 1421 O O . HIS A 1 173 ? -17.308 -0.503 4.018 1.00 86.38 173 HIS A O 1
ATOM 1427 N N . ILE A 1 174 ? -15.231 0.096 4.586 1.00 90.00 174 ILE A N 1
ATOM 1428 C CA . ILE A 1 174 ? -15.597 1.479 4.908 1.00 90.00 174 ILE A CA 1
ATOM 1429 C C . ILE A 1 174 ? -16.103 2.182 3.647 1.00 90.00 174 ILE A C 1
ATOM 1431 O O . ILE A 1 174 ? -17.187 2.751 3.685 1.00 90.00 174 ILE A O 1
ATOM 1435 N N . SER A 1 175 ? -15.366 2.115 2.534 1.00 86.94 175 SER A N 1
ATOM 1436 C CA . SER A 1 175 ? -15.713 2.807 1.286 1.00 86.94 175 SER A CA 1
ATOM 1437 C C . SER A 1 175 ? -17.071 2.393 0.717 1.00 86.94 175 SER A C 1
ATOM 1439 O O . SER A 1 175 ? -17.821 3.255 0.272 1.00 86.94 175 SER A O 1
ATOM 1441 N N . GLU A 1 176 ? -17.423 1.109 0.804 1.00 87.62 176 GLU A N 1
ATOM 1442 C CA . GLU A 1 176 ? -18.723 0.578 0.375 1.00 87.62 176 GLU A CA 1
ATOM 1443 C C . GLU A 1 176 ? -19.882 1.086 1.249 1.00 87.62 176 GLU A C 1
ATOM 1445 O O . GLU A 1 176 ? -21.025 1.114 0.801 1.00 87.62 176 GLU A O 1
ATOM 1450 N N . ASN A 1 177 ? -19.589 1.515 2.480 1.00 87.69 177 ASN A N 1
ATOM 1451 C CA . ASN A 1 177 ? -20.555 2.084 3.420 1.00 87.69 177 ASN A CA 1
ATOM 1452 C C . ASN A 1 177 ? -20.520 3.624 3.479 1.00 87.69 177 ASN A C 1
ATOM 1454 O O . ASN A 1 177 ? -21.274 4.223 4.251 1.00 87.69 177 ASN A O 1
ATOM 1458 N N . LEU A 1 178 ? -19.650 4.280 2.704 1.00 87.81 178 LEU A N 1
ATOM 1459 C CA . LEU A 1 178 ? -19.637 5.736 2.580 1.00 87.81 178 LEU A CA 1
ATOM 1460 C C . LEU A 1 178 ? -20.631 6.193 1.516 1.00 87.81 178 LEU A C 1
ATOM 1462 O O . LEU A 1 178 ? -20.739 5.618 0.437 1.00 87.81 178 LEU A O 1
ATOM 1466 N N . ASN A 1 179 ? -21.288 7.319 1.778 1.00 84.44 179 ASN A N 1
ATOM 1467 C CA . ASN A 1 179 ? -21.971 8.061 0.727 1.00 84.44 179 ASN A CA 1
ATOM 1468 C C . ASN A 1 179 ? -20.937 8.722 -0.202 1.00 84.44 179 ASN A C 1
ATOM 1470 O O . ASN A 1 179 ? -19.889 9.167 0.260 1.00 84.44 179 ASN A O 1
ATOM 1474 N N . ASN A 1 180 ? -21.271 8.904 -1.486 1.00 80.44 180 ASN A N 1
ATOM 1475 C CA . ASN A 1 180 ? -20.380 9.489 -2.512 1.00 80.44 180 ASN A CA 1
ATOM 1476 C C . ASN A 1 180 ? -19.774 10.861 -2.154 1.00 80.44 180 ASN A C 1
ATOM 1478 O O . ASN A 1 180 ? -18.804 11.295 -2.767 1.00 80.44 180 ASN A O 1
ATOM 1482 N N . SER A 1 181 ? -20.367 11.581 -1.201 1.00 83.69 181 SER A N 1
ATOM 1483 C CA . SER A 1 181 ? -19.903 12.891 -0.747 1.00 83.69 181 SER A CA 1
ATOM 1484 C C . SER A 1 181 ? -19.051 12.844 0.525 1.00 83.69 181 SER A C 1
ATOM 1486 O O . SER A 1 181 ? -18.742 13.898 1.076 1.00 83.69 181 SER A O 1
ATOM 1488 N N . GLN A 1 182 ? -18.766 11.652 1.048 1.00 88.31 182 GLN A N 1
ATOM 1489 C CA . GLN A 1 182 ? -18.001 11.452 2.269 1.00 88.31 182 GLN A CA 1
ATOM 1490 C C . GLN A 1 182 ? -16.575 11.016 1.953 1.00 88.31 182 GLN A C 1
ATOM 1492 O O . GLN A 1 182 ? -16.320 10.266 1.013 1.00 88.31 182 GLN A O 1
ATOM 1497 N N . LYS A 1 183 ? -15.642 11.470 2.784 1.00 89.06 183 LYS A N 1
ATOM 1498 C CA . LYS A 1 183 ? -14.226 11.139 2.689 1.00 89.06 183 LYS A CA 1
ATOM 1499 C C . LYS A 1 183 ? -13.773 10.406 3.942 1.00 89.06 183 LYS A C 1
ATOM 1501 O O . LYS A 1 183 ? -14.027 10.853 5.059 1.00 89.06 183 LYS A O 1
ATOM 1506 N N . TYR A 1 184 ? -13.066 9.300 3.748 1.00 89.44 184 TYR A N 1
ATOM 1507 C CA . TYR A 1 184 ? -12.422 8.554 4.821 1.00 89.44 184 TYR A CA 1
ATOM 1508 C C . TYR A 1 184 ? -11.000 9.065 5.072 1.00 89.44 184 TYR A C 1
ATOM 1510 O O . TYR A 1 184 ? -10.231 9.284 4.135 1.00 89.44 184 TYR A O 1
ATOM 1518 N N . ILE A 1 185 ? -10.662 9.268 6.347 1.00 87.94 185 ILE A N 1
ATOM 1519 C CA . ILE A 1 185 ? -9.347 9.733 6.793 1.00 87.94 185 ILE A CA 1
ATOM 1520 C C . ILE A 1 185 ? -8.873 8.828 7.945 1.00 87.94 185 ILE A C 1
ATOM 1522 O O . ILE A 1 185 ? -9.452 8.897 9.036 1.00 87.94 185 ILE A O 1
ATOM 1526 N N . PRO A 1 186 ? -7.829 8.000 7.752 1.00 87.50 186 PRO A N 1
ATOM 1527 C CA . PRO A 1 186 ? -7.301 7.143 8.812 1.00 87.50 186 PRO A CA 1
ATOM 1528 C C . PRO A 1 186 ? -6.631 7.973 9.923 1.00 87.50 186 PRO A C 1
ATOM 1530 O O . PRO A 1 186 ? -5.952 8.966 9.644 1.00 87.50 186 PRO A O 1
ATOM 1533 N N . ILE A 1 187 ? -6.815 7.581 11.191 1.00 87.62 187 ILE A N 1
ATOM 1534 C CA . ILE A 1 187 ? -6.151 8.204 12.354 1.00 87.62 187 ILE A CA 1
ATOM 1535 C C . ILE A 1 187 ? -5.178 7.250 13.034 1.00 87.62 187 ILE A C 1
ATOM 1537 O O . ILE A 1 187 ? -4.111 7.696 13.435 1.00 87.62 187 ILE A O 1
ATOM 1541 N N . GLU A 1 188 ? -5.554 5.990 13.220 1.00 85.44 188 GLU A N 1
ATOM 1542 C CA . GLU A 1 188 ? -4.744 5.026 13.964 1.00 85.44 188 GLU A CA 1
ATOM 1543 C C . GLU A 1 188 ? -5.142 3.610 13.568 1.00 85.44 188 GLU A C 1
ATOM 1545 O O . GLU A 1 188 ? -6.335 3.322 13.448 1.00 85.44 188 GLU A O 1
ATOM 1550 N N . TRP A 1 189 ? -4.153 2.749 13.359 1.00 80.69 189 TRP A N 1
ATOM 1551 C CA . TRP A 1 189 ? -4.341 1.322 13.135 1.00 80.69 189 TRP A CA 1
ATOM 1552 C C . TRP A 1 189 ? -3.674 0.565 14.274 1.00 80.69 189 TRP A C 1
ATOM 1554 O O . TRP A 1 189 ? -2.492 0.775 14.535 1.00 80.69 189 TRP A O 1
ATOM 1564 N N . THR A 1 190 ? -4.410 -0.352 14.889 1.00 74.25 190 THR A N 1
ATOM 1565 C CA . THR A 1 190 ? -3.859 -1.328 15.825 1.00 74.25 190 THR A CA 1
ATOM 1566 C C . THR A 1 190 ? -4.253 -2.709 15.329 1.00 74.25 190 THR A C 1
ATOM 1568 O O . THR A 1 190 ? -5.431 -3.075 15.303 1.00 74.25 190 THR A O 1
ATOM 1571 N N . LEU A 1 191 ? -3.261 -3.466 14.865 1.00 67.88 191 LEU A N 1
ATOM 1572 C CA . LEU A 1 191 ? -3.481 -4.766 14.244 1.00 67.88 191 LEU A CA 1
ATOM 1573 C C . LEU A 1 191 ? -3.193 -5.893 15.227 1.00 67.88 191 LEU A C 1
ATOM 1575 O O . LEU A 1 191 ? -2.123 -5.963 15.827 1.00 67.88 191 LEU A O 1
ATOM 1579 N N . TYR A 1 192 ? -4.151 -6.805 15.332 1.00 61.41 192 TYR A N 1
ATOM 1580 C CA . TYR A 1 192 ? -4.064 -8.015 16.130 1.00 61.41 192 TYR A CA 1
ATOM 1581 C C . TYR A 1 192 ? -4.080 -9.209 15.184 1.00 61.41 192 TYR A C 1
ATOM 1583 O O . TYR A 1 192 ? -5.132 -9.664 14.720 1.00 61.41 192 TYR A O 1
ATOM 1591 N N . THR A 1 193 ? -2.890 -9.701 14.865 1.00 50.41 193 THR A N 1
ATOM 1592 C CA . THR A 1 193 ? -2.700 -10.901 14.057 1.00 50.41 193 THR A CA 1
ATOM 1593 C C . THR A 1 193 ? -2.718 -12.112 15.000 1.00 50.41 193 THR A C 1
ATOM 1595 O O . THR A 1 193 ? -2.050 -12.092 16.028 1.00 50.41 193 THR A O 1
ATOM 1598 N N . LYS A 1 194 ? -3.499 -13.156 14.662 1.00 49.19 194 LYS A N 1
ATOM 1599 C CA . LYS A 1 194 ? -3.700 -14.425 15.411 1.00 49.19 194 LYS A CA 1
ATOM 1600 C C . LYS A 1 194 ? -4.856 -14.415 16.431 1.00 49.19 194 LYS A C 1
ATOM 1602 O O . LYS A 1 194 ? -4.649 -14.379 17.636 1.00 49.19 194 LYS A O 1
ATOM 1607 N N . LEU A 1 195 ? -6.092 -14.551 15.941 1.00 42.59 195 LEU A N 1
ATOM 1608 C CA . LEU A 1 195 ? -7.240 -14.974 16.756 1.00 42.59 195 LEU A CA 1
ATOM 1609 C C . LEU A 1 195 ? -7.679 -16.392 16.385 1.00 42.59 195 LEU A C 1
ATOM 1611 O O . LEU A 1 195 ? -8.160 -16.642 15.277 1.00 42.59 195 LEU A O 1
ATOM 1615 N N . THR A 1 196 ? -7.547 -17.301 17.350 1.00 39.91 196 THR A N 1
ATOM 1616 C CA . THR A 1 196 ? -8.101 -18.658 17.303 1.00 39.91 196 THR A CA 1
ATOM 1617 C C . THR A 1 196 ? -9.273 -18.721 18.278 1.00 39.91 196 THR A C 1
ATOM 1619 O O . THR A 1 196 ? -9.082 -18.604 19.487 1.00 39.91 196 THR A O 1
ATOM 1622 N N . LEU A 1 197 ? -10.494 -18.884 17.766 1.00 42.16 197 LEU A N 1
ATOM 1623 C CA . LEU A 1 197 ? -11.688 -19.136 18.576 1.00 42.16 197 LEU A CA 1
ATOM 1624 C C . LEU A 1 197 ? -11.842 -20.657 18.651 1.00 42.16 197 LEU A C 1
ATOM 1626 O O . LEU A 1 197 ? -11.956 -21.325 17.632 1.00 42.16 197 LEU A O 1
ATOM 1630 N N . GLU A 1 198 ? -11.707 -21.251 19.828 1.00 46.38 198 GLU A N 1
ATOM 1631 C CA . GLU A 1 198 ? -11.358 -22.669 19.898 1.00 46.38 198 GLU A CA 1
ATOM 1632 C C . GLU A 1 198 ? -12.546 -23.644 19.862 1.00 46.38 198 GLU A C 1
ATOM 1634 O O . GLU A 1 198 ? -13.587 -23.414 20.483 1.00 46.38 198 GLU A O 1
ATOM 1639 N N . ARG A 1 199 ? -12.286 -24.832 19.290 1.00 28.42 199 ARG A N 1
ATOM 1640 C CA . ARG A 1 199 ? -12.464 -26.098 20.032 1.00 28.42 199 ARG A CA 1
ATOM 1641 C C . ARG A 1 199 ? -11.467 -27.230 19.683 1.00 28.42 199 ARG A C 1
ATOM 1643 O O . ARG A 1 199 ? -11.837 -28.390 19.851 1.00 28.42 199 ARG A O 1
ATOM 1650 N N . LYS A 1 200 ? -10.230 -26.927 19.235 1.00 34.03 200 LYS A N 1
ATOM 1651 C CA . LYS A 1 200 ? -9.036 -27.820 19.307 1.00 34.03 200 LYS A CA 1
ATOM 1652 C C . LYS A 1 200 ? -7.693 -27.119 18.926 1.00 34.03 200 LYS A C 1
ATOM 1654 O O . LYS A 1 200 ? -7.423 -26.920 17.749 1.00 34.03 200 LYS A O 1
ATOM 1659 N N . VAL A 1 201 ? -6.952 -26.750 19.977 1.00 31.38 201 VAL A N 1
ATOM 1660 C CA . VAL A 1 201 ? -5.532 -26.503 20.369 1.00 31.38 201 VAL A CA 1
ATOM 1661 C C . VAL A 1 201 ? -4.432 -26.493 19.299 1.00 31.38 201 VAL A C 1
ATOM 1663 O O . VAL A 1 201 ? -4.482 -27.351 18.427 1.00 31.38 201 VAL A O 1
ATOM 1666 N N . PHE A 1 202 ? -3.280 -25.789 19.355 1.00 33.91 202 PHE A N 1
ATOM 1667 C CA . PHE A 1 202 ? -2.592 -24.569 19.909 1.00 33.91 202 PHE A CA 1
ATOM 1668 C C . PHE A 1 202 ? -1.085 -24.850 19.539 1.00 33.91 202 PHE A C 1
ATOM 1670 O O . PHE A 1 202 ? -0.731 -26.013 19.371 1.00 33.91 202 PHE A O 1
ATOM 1677 N N . ASP A 1 203 ? -0.140 -23.940 19.259 1.00 27.38 203 ASP A N 1
ATOM 1678 C CA . ASP A 1 203 ? 0.489 -22.994 20.186 1.00 27.38 203 ASP A CA 1
ATOM 1679 C C . ASP A 1 203 ? 1.499 -22.060 19.468 1.00 27.38 203 ASP A C 1
ATOM 1681 O O . ASP A 1 203 ? 2.146 -22.431 18.487 1.00 27.38 203 ASP A O 1
ATOM 1685 N N . ALA A 1 204 ? 1.583 -20.828 19.966 1.00 25.84 204 ALA A N 1
ATOM 1686 C CA . ALA A 1 204 ? 2.796 -20.119 20.380 1.00 25.84 204 ALA A CA 1
ATOM 1687 C C . ALA A 1 204 ? 2.267 -18.798 20.950 1.00 25.84 204 ALA A C 1
ATOM 1689 O O . ALA A 1 204 ? 2.046 -17.870 20.164 1.00 25.84 204 ALA A O 1
ATOM 1690 N N . LEU A 1 205 ? 1.941 -18.852 22.252 1.00 28.16 205 LEU A N 1
ATOM 1691 C CA . LEU A 1 205 ? 1.700 -17.775 23.227 1.00 28.16 205 LEU A CA 1
ATOM 1692 C C . LEU A 1 205 ? 0.760 -16.664 22.704 1.00 28.16 205 LEU A C 1
ATOM 1694 O O . LEU A 1 205 ? 1.123 -15.880 21.841 1.00 28.16 205 LEU A O 1
ATOM 1698 N N . ASP A 1 206 ? -0.467 -16.447 23.161 1.00 28.16 206 ASP A N 1
ATOM 1699 C CA . ASP A 1 206 ? -1.010 -16.669 24.488 1.00 28.16 206 ASP A CA 1
ATOM 1700 C C . ASP A 1 206 ? -2.460 -16.081 24.377 1.00 28.16 206 ASP A C 1
ATOM 1702 O O . ASP A 1 206 ? -2.608 -14.878 24.159 1.00 28.16 206 ASP A O 1
ATOM 1706 N N . PHE A 1 207 ? -3.543 -16.884 24.406 1.00 31.33 207 PHE A N 1
ATOM 1707 C CA . PHE A 1 207 ? -4.951 -16.400 24.401 1.00 31.33 207 PHE A CA 1
ATOM 1708 C C . PHE A 1 207 ? -5.872 -17.279 25.276 1.00 31.33 207 PHE A C 1
ATOM 1710 O O . PHE A 1 207 ? -6.048 -18.465 24.999 1.00 31.33 207 PHE A O 1
ATOM 1717 N N . THR A 1 208 ? -6.548 -16.696 26.277 1.00 30.05 208 THR A N 1
ATOM 1718 C CA . THR A 1 208 ? -7.486 -17.406 27.177 1.00 30.05 208 THR A CA 1
ATOM 1719 C C . THR A 1 208 ? -8.869 -16.746 27.214 1.00 30.05 208 THR A C 1
ATOM 1721 O O . THR A 1 208 ? -9.023 -15.605 27.643 1.00 30.05 208 THR A O 1
ATOM 1724 N N . PHE A 1 209 ? -9.925 -17.477 26.833 1.00 33.59 209 PHE A N 1
ATOM 1725 C CA . PHE A 1 209 ? -11.331 -17.044 26.955 1.00 33.59 209 PHE A CA 1
ATOM 1726 C C . PHE A 1 209 ? -11.860 -17.193 28.399 1.00 33.59 209 PHE A C 1
ATOM 1728 O O . PHE A 1 209 ? -11.481 -18.116 29.110 1.00 33.59 209 PHE A O 1
ATOM 1735 N N . SER A 1 210 ? -12.759 -16.305 28.859 1.00 29.02 210 SER A N 1
ATOM 1736 C CA . SER A 1 210 ? -13.531 -16.504 30.106 1.00 29.02 210 SER A CA 1
ATOM 1737 C C . SER A 1 210 ? -14.915 -17.005 29.769 1.00 29.02 210 SER A C 1
ATOM 1739 O O . SER A 1 210 ? -15.485 -16.662 28.738 1.00 29.02 210 SER A O 1
ATOM 1741 N N . SER A 1 211 ? -15.476 -17.729 30.724 1.00 30.97 211 SER A N 1
ATOM 1742 C CA . SER A 1 211 ? -16.817 -18.300 30.768 1.00 30.97 211 SER A CA 1
ATOM 1743 C C . SER A 1 211 ? -17.951 -17.268 30.891 1.00 30.97 211 SER A C 1
ATOM 1745 O O . SER A 1 211 ? -18.841 -17.425 31.723 1.00 30.97 211 SER A O 1
ATOM 1747 N N . ILE A 1 212 ? -17.968 -16.210 30.073 1.00 30.97 212 ILE A N 1
ATOM 1748 C CA . ILE A 1 212 ? -19.058 -15.222 30.096 1.00 30.97 212 ILE A CA 1
ATOM 1749 C C . ILE A 1 212 ? -19.653 -15.070 28.696 1.00 30.97 212 ILE A C 1
ATOM 1751 O O . ILE A 1 212 ? -18.987 -14.600 27.784 1.00 30.97 212 ILE A O 1
ATOM 1755 N N . LYS A 1 213 ? -20.921 -15.501 28.590 1.00 31.66 213 LYS A N 1
ATOM 1756 C CA . LYS A 1 213 ? -21.860 -15.424 27.457 1.00 31.66 213 LYS A CA 1
ATOM 1757 C C . LYS A 1 213 ? -21.263 -15.765 26.086 1.00 31.66 213 LYS A C 1
ATOM 1759 O O . LYS A 1 213 ? -20.689 -14.925 25.405 1.00 31.66 213 LYS A O 1
ATOM 1764 N N . GLN A 1 214 ? -21.526 -16.997 25.644 1.00 35.84 214 GLN A N 1
ATOM 1765 C CA . GLN A 1 214 ? -21.474 -17.351 24.226 1.00 35.84 214 GLN A CA 1
ATOM 1766 C C . GLN A 1 214 ? -22.232 -16.298 23.410 1.00 35.84 214 GLN A C 1
ATOM 1768 O O . GLN A 1 214 ? -23.423 -16.072 23.631 1.00 35.84 214 GLN A O 1
ATOM 1773 N N . VAL A 1 215 ? -21.543 -15.666 22.463 1.00 34.88 215 VAL A N 1
ATOM 1774 C CA . VAL A 1 215 ? -22.207 -14.964 21.368 1.00 34.88 215 VAL A CA 1
ATOM 1775 C C . VAL A 1 215 ? -22.838 -16.056 20.511 1.00 34.88 215 VAL A C 1
ATOM 1777 O O . VAL A 1 215 ? -22.126 -16.827 19.870 1.00 34.88 215 VAL A O 1
ATOM 1780 N N . ALA A 1 216 ? -24.162 -16.173 20.564 1.00 34.22 216 ALA A N 1
ATOM 1781 C CA . ALA A 1 216 ? -24.909 -17.267 19.942 1.00 34.22 216 ALA A CA 1
ATOM 1782 C C . ALA A 1 216 ? -24.824 -17.288 18.399 1.00 34.22 216 ALA A C 1
ATOM 1784 O O . ALA A 1 216 ? -25.187 -18.290 17.792 1.00 34.22 216 ALA A O 1
ATOM 1785 N N . ASP A 1 217 ? -24.277 -16.238 17.773 1.00 39.25 217 ASP A N 1
ATOM 1786 C CA . ASP A 1 217 ? -24.396 -15.998 16.328 1.00 39.25 217 ASP A CA 1
ATOM 1787 C C . ASP A 1 217 ? -23.060 -15.950 15.561 1.00 39.25 217 ASP A C 1
ATOM 1789 O O . ASP A 1 217 ? -22.984 -15.390 14.465 1.00 39.25 217 ASP A O 1
ATOM 1793 N N . PHE A 1 218 ? -21.977 -16.537 16.084 1.00 38.47 218 PHE A N 1
ATOM 1794 C CA . PHE A 1 218 ? -20.768 -16.731 15.272 1.00 38.47 218 PHE A CA 1
ATOM 1795 C C . PHE A 1 218 ? -20.863 -18.030 14.462 1.00 38.47 218 PHE A C 1
ATOM 1797 O O . PHE A 1 218 ? -20.707 -19.134 14.978 1.00 38.47 218 PHE A O 1
ATOM 1804 N N . HIS A 1 219 ? -21.113 -17.892 13.157 1.00 38.38 219 HIS A N 1
ATOM 1805 C CA . HIS A 1 219 ? -21.134 -19.011 12.213 1.00 38.38 219 HIS A CA 1
ATOM 1806 C C . HIS A 1 219 ? -19.765 -19.730 12.200 1.00 38.38 219 HIS A C 1
ATOM 1808 O O . HIS A 1 219 ? -18.737 -19.048 12.210 1.00 38.38 219 HIS A O 1
ATOM 1814 N N . PRO A 1 220 ? -19.698 -21.071 12.050 1.00 42.06 220 PRO A N 1
ATOM 1815 C CA . PRO A 1 220 ? -18.442 -21.839 12.051 1.00 42.06 220 PRO A CA 1
ATOM 1816 C C . PRO A 1 220 ? -17.362 -21.382 11.051 1.00 42.06 220 PRO A C 1
ATOM 1818 O O . PRO A 1 220 ? -16.191 -21.707 11.200 1.00 42.06 220 PRO A O 1
ATOM 1821 N N . ASN A 1 221 ? -17.730 -20.556 10.070 1.00 41.50 221 ASN A N 1
ATOM 1822 C CA . ASN A 1 221 ? -16.829 -19.997 9.062 1.00 41.50 221 ASN A CA 1
ATOM 1823 C C . ASN A 1 221 ? -15.934 -18.849 9.584 1.00 41.50 221 ASN A C 1
ATOM 1825 O O . ASN A 1 221 ? -15.115 -18.343 8.823 1.00 41.50 221 ASN A O 1
ATOM 1829 N N . TRP A 1 222 ? -16.113 -18.413 10.835 1.00 44.00 222 TRP A N 1
ATOM 1830 C CA . TRP A 1 222 ? -15.354 -17.324 11.475 1.00 44.00 222 TRP A CA 1
ATOM 1831 C C . TRP A 1 222 ? -14.342 -17.818 12.524 1.00 44.00 222 TRP A C 1
ATOM 1833 O O . TRP A 1 222 ? -13.660 -17.012 13.148 1.00 44.00 222 TRP A O 1
ATOM 1843 N N . ILE A 1 223 ? -14.277 -19.135 12.742 1.00 46.84 223 ILE A N 1
ATOM 1844 C CA . ILE A 1 223 ? -13.624 -19.772 13.899 1.00 46.84 223 ILE A CA 1
ATOM 1845 C C . ILE A 1 223 ? -12.113 -19.988 13.685 1.00 46.84 223 ILE A C 1
ATOM 1847 O O . ILE A 1 223 ? -11.351 -20.078 14.647 1.00 46.84 223 ILE A O 1
ATOM 1851 N N . HIS A 1 224 ? -11.645 -19.982 12.437 1.00 46.59 224 HIS A N 1
ATOM 1852 C CA . HIS A 1 224 ? -10.234 -20.169 12.102 1.00 46.59 224 HIS A CA 1
ATOM 1853 C C . HIS A 1 224 ? -9.673 -18.893 11.470 1.00 46.59 224 HIS A C 1
ATOM 1855 O O . HIS A 1 224 ? -10.316 -18.344 10.589 1.00 46.59 224 HIS A O 1
ATOM 1861 N N . ALA A 1 225 ? -8.515 -18.421 11.947 1.00 51.03 225 ALA A N 1
ATOM 1862 C CA . ALA A 1 225 ? -7.744 -17.279 11.437 1.00 51.03 225 ALA A CA 1
ATOM 1863 C C . ALA A 1 225 ? -8.538 -15.971 11.225 1.00 51.03 225 ALA A C 1
ATOM 1865 O O . ALA A 1 225 ? -8.572 -15.414 10.128 1.00 51.03 225 ALA A O 1
ATOM 1866 N N . ALA A 1 226 ? -9.153 -15.456 12.295 1.00 60.84 226 ALA A N 1
ATOM 1867 C CA . ALA A 1 226 ? -9.700 -14.104 12.273 1.00 60.84 226 ALA A CA 1
ATOM 1868 C C . ALA A 1 226 ? -8.562 -13.070 12.395 1.00 60.84 226 ALA A C 1
ATOM 1870 O O . ALA A 1 226 ? -7.745 -13.150 13.315 1.00 60.84 226 ALA A O 1
ATOM 1871 N N . LEU A 1 227 ? -8.505 -12.096 11.485 1.00 70.50 227 LEU A N 1
ATOM 1872 C CA . LEU A 1 227 ? -7.700 -10.886 11.672 1.00 70.50 227 LEU A CA 1
ATOM 1873 C C . LEU A 1 227 ? -8.570 -9.855 12.391 1.00 70.50 227 LEU A C 1
ATOM 1875 O O . LEU A 1 227 ? -9.693 -9.589 11.959 1.00 70.50 227 LEU A O 1
ATOM 1879 N N . CYS A 1 228 ? -8.076 -9.300 13.494 1.00 72.44 228 CYS A N 1
ATOM 1880 C CA . CYS A 1 228 ? -8.770 -8.249 14.225 1.00 72.44 228 CYS A CA 1
ATOM 1881 C C . CYS A 1 228 ? -7.995 -6.948 14.084 1.00 72.44 228 CYS A C 1
ATOM 1883 O O . CYS A 1 228 ? -6.794 -6.895 14.338 1.00 72.44 228 CYS A O 1
ATOM 1885 N N . ILE A 1 229 ? -8.687 -5.897 13.666 1.00 77.62 229 ILE A N 1
ATOM 1886 C CA . ILE A 1 229 ? -8.096 -4.587 13.435 1.00 77.62 229 ILE A CA 1
ATOM 1887 C C . ILE A 1 229 ? -8.902 -3.574 14.220 1.00 77.62 229 ILE A C 1
ATOM 1889 O O . ILE A 1 229 ? -10.052 -3.294 13.893 1.00 77.62 229 ILE A O 1
ATOM 1893 N N . GLU A 1 230 ? -8.300 -3.017 15.257 1.00 83.19 230 GLU A N 1
ATOM 1894 C CA . GLU A 1 230 ? -8.807 -1.790 15.842 1.00 83.19 230 GLU A CA 1
ATOM 1895 C C . GLU A 1 230 ? -8.377 -0.630 14.950 1.00 83.19 230 GLU A C 1
ATOM 1897 O O . GLU A 1 230 ? -7.223 -0.510 14.534 1.00 83.19 230 GLU A O 1
ATOM 1902 N N . HIS A 1 231 ? -9.335 0.225 14.627 1.00 87.31 231 HIS A N 1
ATOM 1903 C CA . HIS A 1 231 ? -9.089 1.344 13.753 1.00 87.31 231 HIS A CA 1
ATOM 1904 C C . HIS A 1 231 ? -9.877 2.568 14.196 1.00 87.31 231 HIS A C 1
ATOM 1906 O O . HIS A 1 231 ? -11.105 2.551 14.348 1.00 87.31 231 HIS A O 1
ATOM 1912 N N . LYS A 1 232 ? -9.145 3.666 14.369 1.00 89.31 232 LYS A N 1
ATOM 1913 C CA . LYS A 1 232 ? -9.706 4.990 14.598 1.00 89.31 232 LYS A CA 1
ATOM 1914 C C . LYS A 1 232 ? -9.626 5.785 13.308 1.00 89.31 232 LYS A C 1
ATOM 1916 O O . LYS A 1 232 ? -8.573 5.851 12.671 1.00 89.31 232 LYS A O 1
ATOM 1921 N N . TYR A 1 233 ? -10.729 6.419 12.932 1.00 91.00 233 TYR A N 1
ATOM 1922 C CA . TYR A 1 233 ? -10.826 7.133 11.664 1.00 91.00 233 TYR A CA 1
ATOM 1923 C C . TYR A 1 233 ? -11.841 8.266 11.696 1.00 91.00 233 TYR A C 1
ATOM 1925 O O . TYR A 1 233 ? -12.687 8.344 12.585 1.00 91.00 233 TYR A O 1
ATOM 1933 N N . ILE A 1 234 ? -11.734 9.174 10.730 1.00 90.06 234 ILE A N 1
ATOM 1934 C CA . ILE A 1 234 ? -12.710 10.236 10.492 1.00 90.06 234 ILE A CA 1
ATOM 1935 C C . ILE A 1 234 ? -13.476 9.934 9.210 1.00 90.06 234 ILE A C 1
ATOM 1937 O O . ILE A 1 234 ? -12.886 9.560 8.196 1.00 90.06 234 ILE A O 1
ATOM 1941 N N . ILE A 1 235 ? -14.784 10.160 9.265 1.00 91.44 235 ILE A N 1
ATOM 1942 C CA . ILE A 1 235 ? -15.619 10.374 8.090 1.00 91.44 235 ILE A CA 1
ATOM 1943 C C . ILE A 1 235 ? -15.893 11.875 8.004 1.00 91.44 235 ILE A C 1
ATOM 1945 O O . ILE A 1 235 ? -16.495 12.455 8.909 1.00 91.44 235 ILE A O 1
ATOM 1949 N N . GLU A 1 236 ? -15.417 12.505 6.937 1.00 90.69 236 GLU A N 1
ATOM 1950 C CA . GLU A 1 236 ? -15.660 13.914 6.634 1.00 90.69 236 GLU A CA 1
ATOM 1951 C C . GLU A 1 236 ? -16.795 14.027 5.611 1.00 90.69 236 GLU A C 1
ATOM 1953 O O . GLU A 1 236 ? -16.737 13.415 4.545 1.00 90.69 236 GLU A O 1
ATOM 1958 N N . GLY A 1 237 ? -17.848 14.767 5.955 1.00 88.06 237 GLY A N 1
ATOM 1959 C CA . GLY A 1 237 ? -18.965 15.086 5.069 1.00 88.06 237 GLY A CA 1
ATOM 1960 C C . GLY A 1 237 ? -18.660 16.248 4.120 1.00 88.06 237 GLY A C 1
ATOM 1961 O O . GLY A 1 237 ? -17.660 16.952 4.257 1.00 88.06 237 GLY A O 1
ATOM 1962 N N . ARG A 1 238 ? -19.562 16.482 3.159 1.00 82.69 238 ARG A N 1
ATOM 1963 C CA . ARG A 1 238 ? -19.439 17.553 2.150 1.00 82.69 238 ARG A CA 1
ATOM 1964 C C . ARG A 1 238 ? -19.370 18.957 2.752 1.00 82.69 238 ARG A C 1
ATOM 1966 O O . ARG A 1 238 ? -18.752 19.846 2.180 1.00 82.69 238 ARG A O 1
ATOM 1973 N N . ASP A 1 239 ? -20.041 19.152 3.875 1.00 85.69 239 ASP A N 1
ATOM 1974 C CA . ASP A 1 239 ? -20.081 20.383 4.665 1.00 85.69 239 ASP A CA 1
ATOM 1975 C C . ASP A 1 239 ? -18.822 20.586 5.530 1.00 85.69 239 ASP A C 1
ATOM 1977 O O . ASP A 1 239 ? -18.730 21.564 6.268 1.00 85.69 239 ASP A O 1
ATOM 1981 N N . GLY A 1 240 ? -17.849 19.672 5.449 1.00 83.06 240 GLY A N 1
ATOM 1982 C CA . GLY A 1 240 ? -16.660 19.670 6.297 1.00 83.06 240 GLY A CA 1
ATOM 1983 C C . GLY A 1 240 ? -16.925 19.146 7.709 1.00 83.06 240 GLY A C 1
ATOM 1984 O O . GLY A 1 240 ? -16.019 19.188 8.547 1.00 83.06 240 GLY A O 1
ATOM 1985 N N . TYR A 1 241 ? -18.131 18.637 7.998 1.00 88.88 241 TYR A N 1
ATOM 1986 C CA . TYR A 1 241 ? -18.420 17.999 9.276 1.00 88.88 241 TYR A CA 1
ATOM 1987 C C . TYR A 1 241 ? -17.592 16.722 9.426 1.00 88.88 241 TYR A C 1
ATOM 1989 O O . TYR A 1 241 ? -17.576 15.868 8.541 1.00 88.88 241 TYR A O 1
ATOM 1997 N N . LYS A 1 242 ? -16.911 16.574 10.566 1.00 91.75 242 LYS A N 1
ATOM 1998 C CA . LYS A 1 242 ? -16.024 15.440 10.849 1.00 91.75 242 LYS A CA 1
ATOM 1999 C C . LYS A 1 242 ? -16.603 14.585 11.958 1.00 91.75 242 LYS A C 1
ATOM 2001 O O . LYS A 1 242 ? -16.640 15.005 13.112 1.00 91.75 242 LYS A O 1
ATOM 2006 N N . GLN A 1 243 ? -16.973 13.355 11.623 1.00 90.56 243 GLN A N 1
ATOM 2007 C CA . GLN A 1 243 ? -17.321 12.341 12.607 1.00 90.56 243 GLN A CA 1
ATOM 2008 C C . GLN A 1 243 ? -16.106 11.457 12.874 1.00 90.56 243 GLN A C 1
ATOM 2010 O O . GLN A 1 243 ? -15.590 10.822 11.958 1.00 90.56 243 GLN A O 1
ATOM 2015 N N . THR A 1 244 ? -15.661 11.391 14.128 1.00 91.44 244 THR A N 1
ATOM 2016 C CA . THR A 1 244 ? -14.642 10.414 14.535 1.00 91.44 244 THR A CA 1
ATOM 2017 C C . THR A 1 244 ? -15.324 9.101 14.900 1.00 91.44 244 THR A C 1
ATOM 2019 O O . THR A 1 244 ? -16.269 9.096 15.688 1.00 91.44 244 THR A O 1
ATOM 2022 N N . LYS A 1 245 ? -14.829 7.997 14.348 1.00 90.62 245 LYS A N 1
ATOM 2023 C CA . LYS A 1 245 ? -15.229 6.632 14.674 1.00 90.62 245 LYS A CA 1
ATOM 2024 C C . LYS A 1 245 ? -14.050 5.871 15.265 1.00 90.62 245 LYS A C 1
ATOM 2026 O O . LYS A 1 245 ? -12.892 6.135 14.938 1.00 90.62 245 LYS A O 1
ATOM 2031 N N . HIS A 1 246 ? -14.369 4.937 16.149 1.00 87.62 246 HIS A N 1
ATOM 2032 C CA . HIS A 1 246 ? -13.418 4.013 16.748 1.00 87.62 246 HIS A CA 1
ATOM 2033 C C . HIS A 1 246 ? -14.068 2.640 16.760 1.00 87.62 246 HIS A C 1
ATOM 2035 O O . HIS A 1 246 ? -15.023 2.393 17.503 1.00 87.62 246 HIS A O 1
ATOM 2041 N N . SER A 1 247 ? -13.587 1.789 15.867 1.00 84.38 247 SER A N 1
ATOM 2042 C CA . SER A 1 247 ? -14.210 0.511 15.569 1.00 84.38 247 SER A CA 1
ATOM 2043 C C . SER A 1 247 ? -13.179 -0.597 15.598 1.00 84.38 247 SER A C 1
ATOM 2045 O O . SER A 1 247 ? -11.988 -0.375 15.388 1.00 84.38 247 SER A O 1
ATOM 2047 N N . VAL A 1 248 ? -13.670 -1.802 15.822 1.00 79.06 248 VAL A N 1
ATOM 2048 C CA . VAL A 1 248 ? -12.927 -3.037 15.675 1.00 79.06 248 VAL A CA 1
ATOM 2049 C C . VAL A 1 248 ? -13.518 -3.815 14.512 1.00 79.06 248 VAL A C 1
ATOM 2051 O O . VAL A 1 248 ? -14.719 -4.079 14.468 1.00 79.06 248 VAL A O 1
ATOM 2054 N N . PHE A 1 249 ? -12.665 -4.173 13.563 1.00 78.94 249 PHE A N 1
ATOM 2055 C CA . PHE A 1 249 ? -13.000 -4.951 12.386 1.00 78.94 249 PHE A CA 1
ATOM 2056 C C . PHE A 1 249 ? -12.493 -6.371 12.565 1.00 78.94 249 PHE A C 1
ATOM 2058 O O . PHE A 1 249 ? -11.300 -6.597 12.753 1.00 78.94 249 PHE A O 1
ATOM 2065 N N . ILE A 1 250 ? -13.407 -7.330 12.492 1.00 74.56 250 ILE A N 1
ATOM 2066 C CA . ILE A 1 250 ? -13.088 -8.753 12.512 1.00 74.56 250 ILE A CA 1
ATOM 2067 C C . ILE A 1 250 ? -13.210 -9.252 11.088 1.00 74.56 250 ILE A C 1
ATOM 2069 O O . ILE A 1 250 ? -14.254 -9.084 10.454 1.00 74.56 250 ILE A O 1
ATOM 2073 N N . ILE A 1 251 ? -12.147 -9.868 10.595 1.00 71.88 251 ILE A N 1
ATOM 2074 C CA . ILE A 1 251 ? -12.045 -10.314 9.217 1.00 71.88 251 ILE A CA 1
ATOM 2075 C C . ILE A 1 251 ? -11.862 -11.824 9.223 1.00 71.88 251 ILE A C 1
ATOM 2077 O O . ILE A 1 251 ? -10.888 -12.340 9.763 1.00 71.88 251 ILE A O 1
ATOM 2081 N N . SER A 1 252 ? -12.818 -12.537 8.635 1.00 64.69 252 SER A N 1
ATOM 2082 C CA . SER A 1 252 ? -12.701 -13.985 8.420 1.00 64.69 252 SER A CA 1
ATOM 2083 C C . SER A 1 252 ? -11.643 -14.305 7.353 1.00 64.69 252 SER A C 1
ATOM 2085 O O . SER A 1 252 ? -11.393 -13.463 6.488 1.00 64.69 252 SER A O 1
ATOM 2087 N N . PRO A 1 253 ? -11.132 -15.547 7.273 1.00 59.25 253 PRO A N 1
ATOM 2088 C CA . PRO A 1 253 ? -10.235 -15.966 6.185 1.00 59.25 253 PRO A CA 1
ATOM 2089 C C . PRO A 1 253 ? -10.824 -15.772 4.785 1.00 59.25 253 PRO A C 1
ATOM 2091 O O . PRO A 1 253 ? -10.106 -15.621 3.804 1.00 59.25 253 PRO A O 1
ATOM 2094 N N . LYS A 1 254 ? -12.159 -15.757 4.680 1.00 59.88 254 LYS A N 1
ATOM 2095 C CA . LYS A 1 254 ? -12.889 -15.517 3.427 1.00 59.88 254 LYS A CA 1
ATOM 2096 C C . LYS A 1 254 ? -13.042 -14.026 3.096 1.00 59.88 254 LYS A C 1
ATOM 2098 O O . LYS A 1 254 ? -13.824 -13.684 2.215 1.00 59.88 254 LYS A O 1
ATOM 2103 N N . GLY A 1 255 ? -12.381 -13.139 3.838 1.00 65.00 255 GLY A N 1
ATOM 2104 C CA . GLY A 1 255 ? -12.452 -11.690 3.662 1.00 65.00 255 GLY A CA 1
ATOM 2105 C C . GLY A 1 255 ? -13.789 -11.060 4.062 1.00 65.00 255 GLY A C 1
ATOM 2106 O O . GLY A 1 255 ? -14.018 -9.884 3.795 1.00 65.00 255 GLY A O 1
ATOM 2107 N N . LYS A 1 256 ? -14.695 -11.810 4.708 1.00 69.88 256 LYS A N 1
ATOM 2108 C CA . LYS A 1 256 ? -15.912 -11.219 5.288 1.00 69.88 256 LYS A CA 1
ATOM 2109 C C . LYS A 1 256 ? -15.545 -10.370 6.495 1.00 69.88 256 LYS A C 1
ATOM 2111 O O . LYS A 1 256 ? -14.808 -10.849 7.356 1.00 69.88 256 LYS A O 1
ATOM 2116 N N . VAL A 1 257 ? -16.123 -9.174 6.563 1.00 75.12 257 VAL A N 1
ATOM 2117 C CA . VAL A 1 257 ? -15.864 -8.178 7.607 1.00 75.12 257 VAL A CA 1
ATOM 2118 C C . VAL A 1 257 ? -17.068 -8.039 8.522 1.00 75.12 257 VAL A C 1
ATOM 2120 O O . VAL A 1 257 ? -18.208 -7.964 8.060 1.00 75.12 257 VAL A O 1
ATOM 2123 N N . LYS A 1 258 ? -16.807 -7.973 9.825 1.00 77.56 258 LYS A N 1
ATOM 2124 C CA . LYS A 1 258 ? -17.761 -7.525 10.834 1.00 77.56 258 LYS A CA 1
ATOM 2125 C C . LYS A 1 258 ? -17.168 -6.324 11.562 1.00 77.56 258 LYS A C 1
ATOM 2127 O O . LYS A 1 258 ? -16.148 -6.462 12.230 1.00 77.56 258 LYS A O 1
ATOM 2132 N N . GLU A 1 259 ? -17.809 -5.166 11.435 1.00 81.31 259 GLU A N 1
ATOM 2133 C CA . GLU A 1 259 ? -17.496 -3.984 12.241 1.00 81.31 259 GLU A CA 1
ATOM 2134 C C . GLU A 1 259 ? -18.241 -4.052 13.583 1.00 81.31 259 GLU A C 1
ATOM 2136 O O . GLU A 1 259 ? -19.431 -4.380 13.641 1.00 81.31 259 GLU A O 1
ATOM 2141 N N . VAL A 1 260 ? -17.530 -3.737 14.664 1.00 73.50 260 VAL A N 1
ATOM 2142 C CA . VAL A 1 260 ? -18.047 -3.606 16.029 1.00 73.50 260 VAL A CA 1
ATOM 2143 C C . VAL A 1 260 ? -17.532 -2.286 16.602 1.00 73.50 260 VAL A C 1
ATOM 2145 O O . VAL A 1 260 ? -16.373 -1.938 16.406 1.00 73.50 260 VAL A O 1
ATOM 2148 N N . SER A 1 261 ? -18.366 -1.525 17.310 1.00 69.56 261 SER A N 1
ATOM 2149 C CA . SER A 1 261 ? -17.895 -0.305 17.983 1.00 69.56 261 SER A CA 1
ATOM 2150 C C . SER A 1 261 ? -16.949 -0.656 19.138 1.00 69.56 261 SER A C 1
ATOM 2152 O O . SER A 1 261 ? -17.224 -1.584 19.901 1.00 69.56 261 SER A O 1
ATOM 2154 N N . TYR A 1 262 ? -15.855 0.102 19.290 1.00 63.16 262 TYR A N 1
ATOM 2155 C CA . TYR A 1 262 ? -14.824 -0.165 20.301 1.00 63.16 262 TYR A CA 1
ATOM 2156 C C . TYR A 1 262 ? -15.378 -0.188 21.734 1.00 63.16 262 TYR A C 1
ATOM 2158 O O . TYR A 1 262 ? -14.940 -0.985 22.552 1.00 63.16 262 TYR A O 1
ATOM 2166 N N . GLY A 1 263 ? -16.406 0.612 22.043 1.00 57.91 263 GLY A N 1
ATOM 2167 C CA . GLY A 1 263 ? -17.030 0.620 23.376 1.00 57.91 263 GLY A CA 1
ATOM 2168 C C . GLY A 1 263 ? -17.684 -0.710 23.786 1.00 57.91 263 GLY A C 1
ATOM 2169 O O . GLY A 1 263 ? -17.951 -0.920 24.966 1.00 57.91 263 GLY A O 1
ATOM 2170 N N . TYR A 1 264 ? -17.919 -1.613 22.830 1.00 54.94 264 TYR A N 1
ATOM 2171 C CA . TYR A 1 264 ? -18.486 -2.949 23.051 1.00 54.94 264 TYR A CA 1
ATOM 2172 C C . TYR A 1 264 ? -17.443 -4.069 22.977 1.00 54.94 264 TYR A C 1
ATOM 2174 O O . TYR A 1 264 ? -17.780 -5.257 22.998 1.00 54.94 264 TYR A O 1
ATOM 2182 N N . PHE A 1 265 ? -16.175 -3.674 22.910 1.00 51.09 265 PHE A N 1
ATOM 2183 C CA . PHE A 1 265 ? -15.018 -4.529 22.774 1.00 51.09 265 PHE A CA 1
ATOM 2184 C C . PHE A 1 265 ? -14.089 -4.305 23.966 1.00 51.09 265 PHE A C 1
ATOM 2186 O O . PHE A 1 265 ? -13.780 -3.173 24.325 1.00 51.09 265 PHE A O 1
ATOM 2193 N N . SER A 1 266 ? -13.636 -5.381 24.605 1.00 46.34 266 SER A N 1
ATOM 2194 C CA . SER A 1 266 ? -12.570 -5.273 25.603 1.00 46.34 266 SER A CA 1
ATOM 2195 C C . SER A 1 266 ? -11.474 -6.287 25.337 1.00 46.34 266 SER A C 1
ATOM 2197 O O . SER A 1 266 ? -11.744 -7.441 25.002 1.00 46.34 266 SER A O 1
ATOM 2199 N N . ILE A 1 267 ? -10.232 -5.825 25.487 1.00 46.69 267 ILE A N 1
ATOM 2200 C CA . ILE A 1 267 ? -9.045 -6.666 25.489 1.00 46.69 267 ILE A CA 1
ATOM 2201 C C . ILE A 1 267 ? -8.512 -6.720 26.918 1.00 46.69 267 ILE A C 1
ATOM 2203 O O . ILE A 1 267 ? -8.054 -5.702 27.433 1.00 46.69 267 ILE A O 1
ATOM 2207 N N . SER A 1 268 ? -8.561 -7.878 27.582 1.00 42.72 268 SER A N 1
ATOM 2208 C CA . SER A 1 268 ? -7.911 -8.025 28.895 1.00 42.72 268 SER A CA 1
ATOM 2209 C C . SER A 1 268 ? -6.485 -8.546 28.735 1.00 42.72 268 SER A C 1
ATOM 2211 O O . SER A 1 268 ? -6.299 -9.557 28.061 1.00 42.72 268 SER A O 1
ATOM 2213 N N . LYS A 1 269 ? -5.512 -7.901 29.391 1.00 38.59 269 LYS A N 1
ATOM 2214 C CA . LYS A 1 269 ? -4.171 -8.456 29.628 1.00 38.59 269 LYS A CA 1
ATOM 2215 C C . LYS A 1 269 ? -4.248 -9.430 30.803 1.00 38.59 269 LYS A C 1
ATOM 2217 O O . LYS A 1 269 ? -4.600 -8.997 31.901 1.00 38.59 269 LYS A O 1
ATOM 2222 N N . SER A 1 270 ? -3.950 -10.712 30.610 1.00 41.16 270 SER A N 1
ATOM 2223 C CA . SER A 1 270 ? -3.640 -11.580 31.755 1.00 41.16 270 SER A CA 1
ATOM 2224 C C . SER A 1 270 ? -2.214 -11.334 32.254 1.00 41.16 270 SER A C 1
ATOM 2226 O O . SER A 1 270 ? -1.384 -10.771 31.545 1.00 41.16 270 SER A O 1
ATOM 2228 N N . ALA A 1 271 ?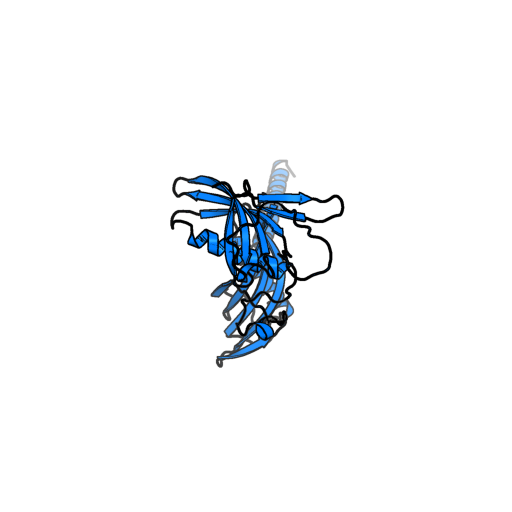 -1.960 -11.718 33.509 1.00 35.56 271 ALA A N 1
ATOM 2229 C CA . ALA A 1 271 ? -0.692 -11.518 34.220 1.00 35.56 271 ALA A CA 1
ATOM 2230 C C . ALA A 1 271 ? 0.503 -12.292 33.621 1.00 35.56 271 ALA A C 1
ATOM 2232 O O . ALA A 1 271 ? 1.646 -11.995 33.951 1.00 35.56 271 ALA A O 1
ATOM 2233 N N . GLU A 1 272 ? 0.233 -13.228 32.717 1.00 37.94 272 GLU A N 1
ATOM 2234 C CA . GLU A 1 272 ? 1.173 -13.805 31.755 1.00 37.94 272 GLU A CA 1
ATOM 2235 C C . GLU A 1 272 ? 0.644 -13.399 30.370 1.00 37.94 272 GLU A C 1
ATOM 2237 O O . GLU A 1 272 ? -0.567 -13.472 30.164 1.00 37.94 272 GLU A O 1
ATOM 2242 N N . GLU A 1 273 ? 1.505 -12.846 29.513 1.00 35.25 273 GLU A N 1
ATOM 2243 C CA . GLU A 1 273 ? 1.276 -11.994 28.324 1.00 35.25 273 GLU A CA 1
ATOM 2244 C C . GLU A 1 273 ? 0.254 -12.461 27.250 1.00 35.25 273 GLU A C 1
ATOM 2246 O O . GLU A 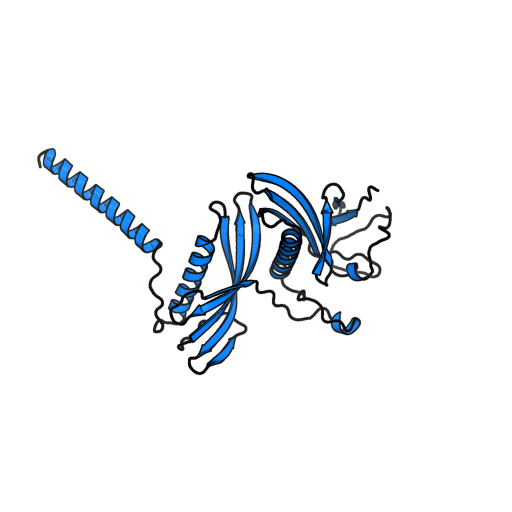1 273 ? 0.546 -12.478 26.056 1.00 35.25 273 GLU A O 1
ATOM 2251 N N . GLN A 1 274 ? -0.999 -12.716 27.636 1.00 39.00 274 GLN A N 1
ATOM 2252 C CA . GLN A 1 274 ? -2.111 -13.048 26.743 1.00 39.00 274 GLN A CA 1
ATOM 2253 C C . GLN A 1 274 ? -3.087 -11.875 26.604 1.00 39.00 274 GLN A C 1
ATOM 2255 O O . GLN A 1 274 ? -3.574 -11.326 27.600 1.00 39.00 274 GLN A O 1
ATOM 2260 N N . TYR A 1 275 ? -3.430 -11.515 25.364 1.00 36.97 275 TYR A N 1
ATOM 2261 C CA . TYR A 1 275 ? -4.571 -10.644 25.070 1.00 36.97 275 TYR A CA 1
ATOM 2262 C C . TYR A 1 275 ? -5.844 -11.491 24.978 1.00 36.97 275 TYR A C 1
ATOM 2264 O O . TYR A 1 275 ? -5.809 -12.659 24.612 1.00 36.97 275 TYR A O 1
ATOM 2272 N N . LYS A 1 276 ? -7.006 -10.922 25.294 1.00 38.47 276 LYS A N 1
ATOM 2273 C CA . LYS A 1 276 ? -8.276 -11.657 25.261 1.00 38.47 276 LYS A CA 1
ATOM 2274 C C . LYS A 1 276 ? -9.386 -10.817 24.678 1.00 38.47 276 LYS A C 1
ATOM 2276 O O . LYS A 1 276 ? -9.718 -9.801 25.269 1.00 38.47 276 LYS A O 1
ATOM 2281 N N . LEU A 1 277 ? -10.013 -11.283 23.601 1.00 44.00 277 LEU A N 1
ATOM 2282 C CA . LEU A 1 277 ? -11.194 -10.639 23.035 1.00 44.00 277 LEU A CA 1
ATOM 2283 C C . LEU A 1 277 ? -12.450 -10.948 23.859 1.00 44.00 277 LEU A C 1
ATOM 2285 O O . LEU A 1 277 ? -12.872 -12.101 23.966 1.00 44.00 277 LEU A O 1
ATOM 2289 N N . LEU A 1 278 ? -13.072 -9.909 24.402 1.00 41.59 278 LEU A N 1
ATOM 2290 C CA . LEU A 1 278 ? -14.351 -9.970 25.100 1.00 41.59 278 LEU A CA 1
ATOM 2291 C C . LEU A 1 278 ? -15.391 -9.151 24.326 1.00 41.59 278 LEU A C 1
ATOM 2293 O O . LEU A 1 278 ? -15.217 -7.950 24.112 1.00 41.59 278 LEU A O 1
ATOM 2297 N N . PHE A 1 279 ? -16.490 -9.804 23.948 1.00 40.03 279 PHE A N 1
ATOM 2298 C CA . PHE A 1 279 ? -17.664 -9.166 23.356 1.00 40.03 279 PHE A CA 1
ATOM 2299 C C . PHE A 1 279 ? -18.707 -8.906 24.436 1.00 40.03 279 PHE A C 1
ATOM 2301 O O . PHE A 1 279 ? -19.080 -9.829 25.162 1.00 40.03 279 PHE A O 1
ATOM 2308 N N . THR A 1 280 ? -19.225 -7.680 24.510 1.00 30.45 280 THR A N 1
ATOM 2309 C CA . THR A 1 280 ? -20.391 -7.391 25.355 1.00 30.45 280 THR A CA 1
ATOM 2310 C C . THR A 1 280 ? -21.602 -7.111 24.474 1.00 30.45 280 THR A C 1
ATOM 2312 O O . THR A 1 280 ? -21.666 -6.082 23.809 1.00 30.45 280 THR A O 1
ATOM 2315 N N . ASN A 1 281 ? -22.571 -8.033 24.472 1.00 29.11 281 ASN A N 1
ATOM 2316 C CA . ASN A 1 281 ? -23.890 -7.800 23.884 1.00 29.11 281 ASN A CA 1
ATOM 2317 C C . ASN A 1 281 ? -24.618 -6.720 24.693 1.00 29.11 281 ASN A C 1
ATOM 2319 O O . ASN A 1 281 ? -24.930 -6.946 25.864 1.00 29.11 281 ASN A O 1
ATOM 2323 N N . PHE A 1 282 ? -24.960 -5.605 24.055 1.00 29.09 282 PHE A N 1
ATOM 2324 C CA . PHE A 1 282 ? -26.056 -4.758 24.507 1.00 29.09 282 PHE A CA 1
ATOM 2325 C C . PHE A 1 282 ? -27.140 -4.799 23.431 1.00 29.09 282 PHE A C 1
ATOM 2327 O O . PHE A 1 282 ? -26.937 -4.257 22.352 1.00 29.09 282 PHE A O 1
ATOM 2334 N N . TYR A 1 283 ? -28.191 -5.552 23.778 1.00 28.05 283 TYR A N 1
ATOM 2335 C CA . TYR A 1 283 ? -29.530 -5.716 23.191 1.00 28.05 283 TYR A CA 1
ATOM 2336 C C . TYR A 1 283 ? -29.755 -5.345 21.722 1.00 28.05 283 TYR A C 1
ATOM 2338 O O . TYR A 1 283 ? -29.712 -4.144 21.385 1.00 28.05 283 TYR A O 1
#

Sequence (283 aa):
MNNSDKFILFSIIVIIGLLIIWGVSFQKDYLPEFNPNASEEQKTNWIKAKTKEYIKNNLYNNEEYIALKWEGSGYTDDLGHTTTYSTFHIPSVEWNTLRLSHTFKIINKKGCESHYCKHIEFDKKGNITNFVNRIDGEDYTGIEQITGMIQGPLRNSNNEELIIWGEDIVRKHISENLNNSQKYIPIEWTLYTKLTLERKVFDALDFTFSSIKQVADFHPNWIHAALCIEHKYIIEGRDGYKQTKHSVFIISPKGKVKEVSYGYFSISKSAEEQYKLLFTNFY

Secondary structure (DSSP, 8-state):
--HHHHHHHHHHHHHHHHHHHHHHHHHHH-PPPP-TTS-HHHHHHHHHHHHHHHHHHTS-TTEEEEEEEEEEEEEE-TT--EEEESS----SS--SEEEEEEEEEEEETT--EEEEEEEEEEETTS-EEEEEE-------SSHHHHH-S---S-SS--HHHHHHHHHHHHHHHHHHTS-TT-EEEEEEEEEEEEE---SS---SS-----SS---TT--GGGSS-EEEEEEEEEEEPTT--EEEEEEEEEE-TT--EEEEEGGGEEEEEPSSS-EEEEE----

Organism: NCBI:txid997892

pLDDT: mean 70.6, std 21.56, range [25.84, 95.25]

Foldseek 3Di:
DPPVVVVVVVVVVVVVVVVVVVVVVVVVLDQDWQDLQDDQVVNVVSLVVVVLNVVVVVDDPFKDKFFDDKFKKWFAAPVRDIDIDRGDGDDNDQGQKIWIKTKIWMAGNLRAIAIFIWIWMAGSRRDTPDTHGDQAADADPCVCVVPVDDFPRDHPDPPRSVRNLVRVLVVVVVVVVDDPQKDKFWNHKDKDWDDAQDDDDDDDDDEDDDPDDDPPDDDPQLRPGKIKMWTWIWIAGNVRDTDIFTWIWIQGRNSDIDIDGCVQWDWDQDPGGYTYTDGDDDD